Protein AF-A0AAW7KHD8-F1 (afdb_monomer_lite)

Radius of gyration: 27.75 Å; chains: 1; bounding box: 103×50×56 Å

Foldseek 3Di:
DDDDDDDDPDDPPDPDPDDDPPPPPPPPPLPQDPADDDDQWWKKAFDPQWKKWWWWAAPVRHIDIAIDTFIFTQDPNDTDTWAFQFTHDDPVDRIGTDWGKAADPDFDVLLLLLRFQLCVLPPDTLSSVLNNQVSNCRRRPIHIDWIATPVRHTRPSVVSVVVSVVRSVLLPDDFPCPPHDDDDDAQDKDKDAGPVQHQCVQLSDWPDDPQPWDWDDDRRIIIIHHYPPGDDDDTDTHGSGSDDRDIWIADPPDRSGTID

Organism: Enterococcus faecalis (NCBI:txid1351)

pLDDT: mean 83.67, std 19.13, range [32.28, 98.25]

Structure (mmCIF, N/CA/C/O backbone):
data_AF-A0AAW7KHD8-F1
#
_entry.id   AF-A0AAW7KHD8-F1
#
loop_
_atom_site.group_PDB
_atom_site.id
_atom_site.type_symbol
_atom_site.label_atom_id
_atom_site.label_alt_id
_atom_site.label_comp_id
_atom_site.label_asym_id
_atom_site.label_entity_id
_atom_site.label_seq_id
_atom_site.pdbx_PDB_ins_code
_atom_site.Cartn_x
_atom_site.Cartn_y
_atom_site.Cartn_z
_atom_site.occupancy
_atom_site.B_iso_or_equiv
_atom_site.auth_seq_id
_atom_site.auth_comp_id
_atom_site.auth_asym_id
_atom_site.auth_atom_id
_atom_site.pdbx_PDB_model_num
ATOM 1 N N . MET A 1 1 ? -74.587 25.956 -26.700 1.00 35.16 1 MET A N 1
ATOM 2 C CA . MET A 1 1 ? -74.245 27.228 -26.023 1.00 35.16 1 MET A CA 1
ATOM 3 C C . MET A 1 1 ? -73.887 26.956 -24.562 1.00 35.16 1 MET A C 1
ATOM 5 O O . MET A 1 1 ? -74.644 26.265 -23.908 1.00 35.16 1 MET A O 1
ATOM 9 N N . ARG A 1 2 ? -72.739 27.500 -24.120 1.00 34.59 2 ARG A N 1
ATOM 10 C CA . ARG A 1 2 ? -72.284 27.889 -22.757 1.00 34.59 2 ARG A CA 1
ATOM 11 C C . ARG A 1 2 ? -72.433 26.938 -21.538 1.00 34.59 2 ARG A C 1
ATOM 13 O O . ARG A 1 2 ? -73.523 26.595 -21.110 1.00 34.59 2 ARG A O 1
ATOM 20 N N . ARG A 1 3 ? -71.268 26.671 -20.915 1.00 41.25 3 ARG A N 1
ATOM 21 C CA . ARG A 1 3 ? -71.015 26.145 -19.549 1.00 41.25 3 ARG A CA 1
ATOM 22 C C . ARG A 1 3 ? -71.847 26.829 -18.448 1.00 41.25 3 ARG A C 1
ATOM 24 O O . ARG A 1 3 ? -72.060 28.037 -18.551 1.00 41.25 3 ARG A O 1
ATOM 31 N N . PRO A 1 4 ? -71.971 26.177 -17.276 1.00 41.69 4 PRO A N 1
ATOM 32 C CA . PRO A 1 4 ? -71.826 26.849 -15.995 1.00 41.69 4 PRO A CA 1
ATOM 33 C C . PRO A 1 4 ? -70.518 26.452 -15.290 1.00 41.69 4 PRO A C 1
ATOM 35 O O . PRO A 1 4 ? -70.047 25.318 -15.334 1.00 41.69 4 PRO A O 1
ATOM 38 N N . ARG A 1 5 ? -69.908 27.460 -14.670 1.00 38.19 5 ARG A N 1
ATOM 39 C CA . ARG A 1 5 ? -68.636 27.447 -13.948 1.00 38.19 5 ARG A CA 1
ATOM 40 C C . ARG A 1 5 ? -68.991 27.471 -12.462 1.00 38.19 5 ARG A C 1
ATOM 42 O O . ARG A 1 5 ? -69.505 28.484 -11.998 1.00 38.19 5 ARG A O 1
ATOM 49 N N . ILE A 1 6 ? -68.749 26.386 -11.730 1.00 43.28 6 ILE A N 1
ATOM 50 C CA . ILE A 1 6 ? -68.977 26.357 -10.279 1.00 43.28 6 ILE A CA 1
ATOM 51 C C . ILE A 1 6 ? -67.757 26.984 -9.597 1.00 43.28 6 ILE A C 1
ATOM 53 O O . ILE A 1 6 ? -66.666 26.421 -9.577 1.00 43.28 6 ILE A O 1
ATOM 57 N N . LYS A 1 7 ? -67.953 28.203 -9.086 1.00 43.44 7 LYS A N 1
ATOM 58 C CA . LYS A 1 7 ? -67.148 28.794 -8.013 1.00 43.44 7 LYS A CA 1
ATOM 59 C C . LYS A 1 7 ? -67.588 28.125 -6.715 1.00 43.44 7 LYS A C 1
ATOM 61 O O . LYS A 1 7 ? -68.781 28.129 -6.459 1.00 43.44 7 LYS A O 1
ATOM 66 N N . ASN A 1 8 ? -66.646 27.615 -5.926 1.00 40.22 8 ASN A N 1
ATOM 67 C CA . ASN A 1 8 ? -66.688 27.636 -4.460 1.00 40.22 8 ASN A CA 1
ATOM 68 C C . ASN A 1 8 ? -65.269 27.388 -3.935 1.00 40.22 8 ASN A C 1
ATOM 70 O O . ASN A 1 8 ? -64.824 26.273 -3.689 1.00 40.22 8 ASN A O 1
ATOM 74 N N . SER A 1 9 ? -64.544 28.501 -3.864 1.00 45.69 9 SER A N 1
ATOM 75 C CA . SER A 1 9 ? -63.284 28.680 -3.155 1.00 45.69 9 SER A CA 1
ATOM 76 C C . SER A 1 9 ? -63.596 28.870 -1.667 1.00 45.69 9 SER A C 1
ATOM 78 O O . SER A 1 9 ? -64.563 29.558 -1.347 1.00 45.69 9 SER A O 1
ATOM 80 N N . LYS A 1 10 ? -62.721 28.338 -0.802 1.00 40.78 10 LYS A N 1
ATOM 81 C CA . LYS A 1 10 ? -62.655 28.533 0.663 1.00 40.78 10 LYS A CA 1
ATOM 82 C C . LYS A 1 10 ? -63.511 27.598 1.531 1.00 40.78 10 LYS A C 1
ATOM 84 O O . LYS A 1 10 ? -64.388 28.072 2.237 1.00 40.78 10 LYS A O 1
ATOM 89 N N . LEU A 1 11 ? -63.210 26.293 1.551 1.00 41.38 11 LEU A N 1
ATOM 90 C CA . LEU A 1 11 ? -63.553 25.440 2.713 1.00 41.38 11 LEU A CA 1
ATOM 91 C C . LEU A 1 11 ? -62.790 24.102 2.809 1.00 41.38 11 LEU A C 1
ATOM 93 O O . LEU A 1 11 ? -63.264 23.156 3.423 1.00 41.38 11 LEU A O 1
ATOM 97 N N . LEU A 1 12 ? -61.586 24.015 2.237 1.00 41.03 12 LEU A N 1
ATOM 98 C CA . LEU A 1 12 ? -60.733 22.814 2.303 1.00 41.03 12 LEU A CA 1
ATOM 99 C C . LEU A 1 12 ? -59.302 23.166 2.731 1.00 41.03 12 LEU A C 1
ATOM 101 O O . LEU A 1 12 ? -58.322 22.663 2.199 1.00 41.03 12 LEU A O 1
ATOM 105 N N . ALA A 1 13 ? -59.190 24.087 3.685 1.00 42.91 13 ALA A N 1
ATOM 106 C CA . ALA A 1 13 ? -57.922 24.555 4.226 1.00 42.91 13 ALA A CA 1
ATOM 107 C C . ALA A 1 13 ? -57.884 24.333 5.742 1.00 42.91 13 ALA A C 1
ATOM 109 O O . ALA A 1 13 ? -57.808 25.313 6.467 1.00 42.91 13 ALA A O 1
ATOM 110 N N . THR A 1 14 ? -57.994 23.082 6.216 1.00 40.41 14 THR A N 1
ATOM 111 C CA . THR A 1 14 ? -57.755 22.745 7.643 1.00 40.41 14 THR A CA 1
ATOM 112 C C . THR A 1 14 ? -57.676 21.244 7.975 1.00 40.41 14 THR A C 1
ATOM 114 O O . THR A 1 14 ? -57.944 20.876 9.112 1.00 40.41 14 THR A O 1
ATOM 117 N N . LEU A 1 15 ? -57.307 20.339 7.051 1.00 37.53 15 LEU A N 1
ATOM 118 C CA . LEU A 1 15 ? -57.193 18.910 7.421 1.00 37.53 15 LEU A CA 1
ATOM 119 C C . LEU A 1 15 ? -56.260 18.061 6.540 1.00 37.53 15 LEU A C 1
ATOM 121 O O . LEU A 1 15 ? -56.604 16.950 6.169 1.00 37.53 15 LEU A O 1
ATOM 125 N N . VAL A 1 16 ? -55.059 18.555 6.221 1.00 39.66 16 VAL A N 1
ATOM 126 C CA . VAL A 1 16 ? -53.932 17.701 5.783 1.00 39.66 16 VAL A CA 1
ATOM 127 C C . VAL A 1 16 ? -52.627 18.325 6.294 1.00 39.66 16 VAL A C 1
ATOM 129 O O . VAL A 1 16 ? -51.899 18.978 5.558 1.00 39.66 16 VAL A O 1
ATOM 132 N N . LEU A 1 17 ? -52.372 18.209 7.597 1.00 37.53 17 LEU A N 1
ATOM 133 C CA . LEU A 1 17 ? -51.109 18.619 8.233 1.00 37.53 17 LEU A CA 1
ATOM 134 C C . LEU A 1 17 ? -50.655 17.559 9.244 1.00 37.53 17 LEU A C 1
ATOM 136 O O . LEU A 1 17 ? -50.236 17.858 10.355 1.00 37.53 17 LEU A O 1
ATOM 140 N N . LEU A 1 18 ? -50.769 16.290 8.862 1.00 38.50 18 LEU A N 1
ATOM 141 C CA . LEU A 1 18 ? -50.245 15.172 9.633 1.00 38.50 18 LEU A CA 1
ATOM 142 C C . LEU A 1 18 ? -49.607 14.183 8.660 1.00 38.50 18 LEU A C 1
ATOM 144 O O . LEU A 1 18 ? -50.243 13.764 7.699 1.00 38.50 18 LEU A O 1
ATOM 148 N N . PHE A 1 19 ? -48.353 13.845 8.963 1.00 39.72 19 PHE A N 1
ATOM 149 C CA . PHE A 1 19 ? -47.468 12.893 8.287 1.00 39.72 19 PHE A CA 1
ATOM 150 C C . PHE A 1 19 ? -46.769 13.364 7.013 1.00 39.72 19 PHE A C 1
ATOM 152 O O . PHE A 1 19 ? -47.129 12.934 5.928 1.00 39.72 19 PHE A O 1
ATOM 159 N N . GLN A 1 20 ? -45.674 14.118 7.173 1.00 33.94 20 GLN A N 1
ATOM 160 C CA . GLN A 1 20 ? -44.406 13.826 6.482 1.00 33.94 20 GLN A CA 1
ATOM 161 C C . GLN A 1 20 ? -43.212 14.283 7.338 1.00 33.94 20 GLN A C 1
ATOM 163 O O . GLN A 1 20 ? -42.501 15.222 7.002 1.00 33.94 20 GLN A O 1
ATOM 168 N N . THR A 1 21 ? -42.956 13.605 8.458 1.00 42.44 21 THR A N 1
ATOM 169 C CA . THR A 1 21 ? -41.573 13.471 8.936 1.00 42.44 21 THR A CA 1
ATOM 170 C C . THR A 1 21 ? -41.000 12.255 8.228 1.00 42.44 21 THR A C 1
ATOM 172 O O . THR A 1 21 ? -41.113 11.127 8.709 1.00 42.44 21 THR A O 1
ATOM 175 N N . VAL A 1 22 ? -40.463 12.469 7.029 1.00 39.72 22 VAL A N 1
ATOM 176 C CA . VAL A 1 22 ? -39.606 11.473 6.393 1.00 39.72 22 VAL A CA 1
ATOM 177 C C . VAL A 1 22 ? -38.333 11.441 7.231 1.00 39.72 22 VAL A C 1
ATOM 179 O O . VAL A 1 22 ? -37.460 12.291 7.087 1.00 39.72 22 VAL A O 1
ATOM 182 N N . ASN A 1 23 ? -38.261 10.487 8.158 1.00 36.59 23 ASN A N 1
ATOM 183 C CA . ASN A 1 23 ? -36.997 10.036 8.718 1.00 36.59 23 ASN A CA 1
ATOM 184 C C . ASN A 1 23 ? -36.218 9.424 7.550 1.00 36.59 23 ASN A C 1
ATOM 186 O O . ASN A 1 23 ? -36.317 8.230 7.278 1.00 36.59 23 ASN A O 1
ATOM 190 N N . THR A 1 24 ? -35.473 10.247 6.813 1.00 36.06 24 THR A N 1
ATOM 191 C CA . THR A 1 24 ? -34.388 9.749 5.975 1.00 36.06 24 THR A CA 1
ATOM 192 C C . THR A 1 24 ? -33.288 9.311 6.930 1.00 36.06 24 THR A C 1
ATOM 194 O O . THR A 1 24 ? -32.333 10.042 7.184 1.00 36.06 24 THR A O 1
ATOM 197 N N . GLY A 1 25 ? -33.464 8.127 7.518 1.00 32.72 25 GLY A N 1
ATOM 198 C CA . GLY A 1 25 ? -32.351 7.363 8.045 1.00 32.72 25 GLY A CA 1
ATOM 199 C C . GLY A 1 25 ? -31.449 7.077 6.859 1.00 32.72 25 GLY A C 1
ATOM 200 O O . GLY A 1 25 ? -31.691 6.143 6.101 1.00 32.72 25 GLY A O 1
ATOM 201 N N . VAL A 1 26 ? -30.462 7.942 6.642 1.00 40.66 26 VAL A N 1
ATOM 202 C CA . VAL A 1 26 ? -29.357 7.653 5.741 1.00 40.66 26 VAL A CA 1
ATOM 203 C C . VAL A 1 26 ? -28.560 6.578 6.461 1.00 40.66 26 VAL A C 1
ATOM 205 O O . VAL A 1 26 ? -27.642 6.875 7.218 1.00 40.66 26 VAL A O 1
ATOM 208 N N . THR A 1 27 ? -28.968 5.319 6.311 1.00 32.28 27 THR A N 1
ATOM 209 C CA . THR A 1 27 ? -28.071 4.208 6.600 1.00 32.28 27 THR A CA 1
ATOM 210 C C . THR A 1 27 ? -26.890 4.407 5.661 1.00 32.28 27 THR A C 1
ATOM 212 O O . THR A 1 27 ? -27.113 4.408 4.443 1.00 32.28 27 THR A O 1
ATOM 215 N N . PRO A 1 28 ? -25.668 4.653 6.162 1.00 38.03 28 PRO A N 1
ATOM 216 C CA . PRO A 1 28 ? -24.520 4.686 5.282 1.00 38.03 28 PRO A CA 1
ATOM 217 C C . PRO A 1 28 ? -24.496 3.342 4.560 1.00 38.03 28 PRO A C 1
ATOM 219 O O . PRO A 1 28 ? -24.503 2.286 5.192 1.00 38.03 28 PRO A O 1
ATOM 222 N N . LEU A 1 29 ? -24.550 3.388 3.229 1.00 33.12 29 LEU A N 1
ATOM 223 C CA . LEU A 1 29 ? -24.180 2.250 2.407 1.00 33.12 29 LEU A CA 1
ATOM 224 C C . LEU A 1 29 ? -22.716 1.979 2.743 1.00 33.12 29 LEU A C 1
ATOM 226 O O . LEU A 1 29 ? -21.823 2.646 2.227 1.00 33.12 29 LEU A O 1
ATOM 230 N N . ILE A 1 30 ? -22.480 1.051 3.668 1.00 42.50 30 ILE A N 1
ATOM 231 C CA . ILE A 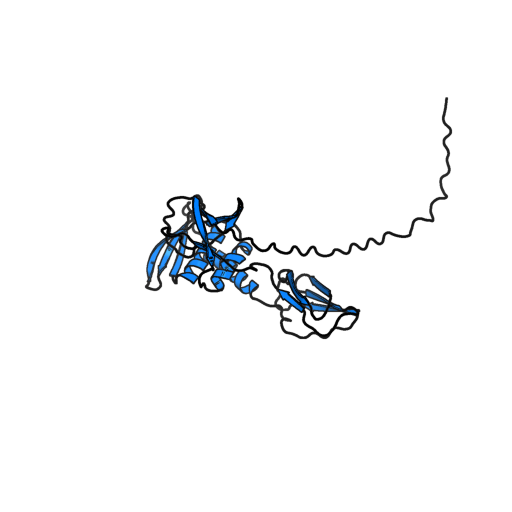1 30 ? -21.172 0.441 3.839 1.00 42.50 30 ILE A CA 1
ATOM 232 C C . ILE A 1 30 ? -20.988 -0.365 2.559 1.00 42.50 30 ILE A C 1
ATOM 234 O O . ILE A 1 30 ? -21.504 -1.473 2.420 1.00 42.50 30 ILE A O 1
ATOM 238 N N . ALA A 1 31 ? -20.349 0.251 1.567 1.00 33.19 31 ALA A N 1
ATOM 239 C CA . ALA A 1 31 ? -19.846 -0.462 0.414 1.00 33.19 31 ALA A CA 1
ATOM 240 C C . ALA A 1 31 ? -18.772 -1.406 0.952 1.00 33.19 31 ALA A C 1
ATOM 242 O O . ALA A 1 31 ? -17.634 -1.008 1.177 1.00 33.19 31 ALA A O 1
ATOM 243 N N . HIS A 1 32 ? -19.160 -2.643 1.253 1.00 38.94 32 HIS A N 1
ATOM 244 C CA . HIS A 1 32 ? -18.198 -3.697 1.506 1.00 38.94 32 HIS A CA 1
ATOM 245 C C . HIS A 1 32 ? -17.331 -3.799 0.251 1.00 38.94 32 HIS A C 1
ATOM 247 O O . HIS A 1 32 ? -17.859 -4.049 -0.832 1.00 38.94 32 HIS A O 1
ATOM 253 N N . ALA A 1 33 ? -16.027 -3.551 0.379 1.00 42.41 33 ALA A N 1
ATOM 254 C CA . ALA A 1 33 ? -15.084 -3.902 -0.669 1.00 42.41 33 ALA A CA 1
ATOM 255 C C . ALA A 1 33 ? -15.317 -5.384 -1.010 1.00 42.41 33 ALA A C 1
ATOM 257 O O . ALA A 1 33 ? -15.210 -6.234 -0.121 1.00 42.41 33 ALA A O 1
ATOM 258 N N . GLU A 1 34 ? -15.729 -5.677 -2.249 1.00 45.22 34 GLU A N 1
ATOM 259 C CA . GLU A 1 34 ? -15.819 -7.054 -2.734 1.00 45.22 34 GLU A CA 1
ATOM 260 C C . GLU A 1 34 ? -14.468 -7.724 -2.481 1.00 45.22 34 GLU A C 1
ATOM 262 O O . GLU A 1 34 ? -13.413 -7.164 -2.792 1.00 45.22 34 GLU A O 1
ATOM 267 N N . GLU A 1 35 ? -14.500 -8.902 -1.863 1.00 54.81 35 GLU A N 1
ATOM 268 C CA . GLU A 1 35 ? -13.307 -9.713 -1.674 1.00 54.81 35 GLU A CA 1
ATOM 269 C C . GLU A 1 35 ? -12.686 -9.971 -3.051 1.00 54.81 35 GLU A C 1
ATOM 271 O O . GLU A 1 35 ? -13.364 -10.435 -3.968 1.00 54.81 35 GLU A O 1
ATOM 276 N N . MET A 1 36 ? -11.420 -9.586 -3.228 1.00 65.06 36 MET A N 1
ATOM 277 C CA . MET A 1 36 ? -10.764 -9.644 -4.531 1.00 65.06 36 MET A CA 1
ATOM 278 C C . MET A 1 36 ? -10.674 -11.103 -4.987 1.00 65.06 36 MET A C 1
ATOM 280 O O . MET A 1 36 ? -9.903 -11.893 -4.442 1.00 65.06 36 MET A O 1
ATOM 284 N N . GLU A 1 37 ? -11.472 -11.474 -5.988 1.00 78.69 37 GLU A N 1
ATOM 285 C CA . GLU A 1 37 ? -11.408 -12.804 -6.581 1.00 78.69 37 GLU A CA 1
ATOM 286 C C . GLU A 1 37 ? -10.144 -12.898 -7.444 1.00 78.69 37 GLU A C 1
ATOM 288 O O . GLU A 1 37 ? -10.057 -12.294 -8.512 1.00 78.69 37 GLU A O 1
ATOM 293 N N . TYR A 1 38 ? -9.140 -13.630 -6.958 1.00 87.00 38 TYR A N 1
ATOM 294 C CA . TYR A 1 38 ? -7.894 -13.882 -7.682 1.00 87.00 38 TYR A CA 1
ATOM 295 C C . TYR A 1 38 ? -8.057 -15.084 -8.635 1.00 87.00 38 TYR A C 1
ATOM 297 O O . TYR A 1 38 ? -8.189 -16.217 -8.137 1.00 87.00 38 TYR A O 1
ATOM 305 N N . PRO A 1 39 ? -8.022 -14.895 -9.974 1.00 91.38 39 PRO A N 1
ATOM 306 C CA . PRO A 1 39 ? -8.108 -15.993 -10.941 1.00 91.38 39 PRO A CA 1
ATOM 307 C C . PRO A 1 39 ? -7.027 -17.061 -10.726 1.00 91.38 39 PRO A C 1
ATOM 309 O O . PRO A 1 39 ? -5.974 -16.789 -10.160 1.00 91.38 39 PRO A O 1
ATOM 312 N N . GLN A 1 40 ? -7.279 -18.302 -11.157 1.00 92.31 40 GLN A N 1
ATOM 313 C CA . GLN A 1 40 ? -6.264 -19.370 -11.083 1.00 92.31 40 GLN A CA 1
ATOM 314 C C . GLN A 1 40 ? -5.143 -19.179 -12.106 1.00 92.31 40 GLN A C 1
ATOM 316 O O . GLN A 1 40 ? -4.005 -19.547 -11.836 1.00 92.31 40 GLN A O 1
ATOM 321 N N . GLU A 1 41 ? -5.460 -18.577 -13.248 1.00 94.44 41 GLU A N 1
ATOM 322 C CA . GLU A 1 41 ? -4.512 -18.255 -14.306 1.00 94.44 41 GLU A CA 1
ATOM 323 C C . GLU A 1 41 ? -4.794 -16.842 -14.822 1.00 94.44 41 GLU A C 1
ATOM 325 O O . GLU A 1 41 ? -5.954 -16.424 -14.887 1.00 94.44 41 GLU A O 1
ATOM 330 N N . VAL A 1 42 ? -3.744 -16.105 -15.181 1.00 94.56 42 VAL A N 1
ATOM 331 C CA . VAL A 1 42 ? -3.837 -14.757 -15.753 1.00 94.56 42 VAL A CA 1
ATOM 332 C C . VAL A 1 42 ? -2.913 -14.591 -16.955 1.00 94.56 42 VAL A C 1
ATOM 334 O O . VAL A 1 42 ? -1.963 -15.346 -17.170 1.00 94.56 42 VAL A O 1
ATOM 337 N N . THR A 1 43 ? -3.187 -13.546 -17.733 1.00 93.25 43 THR A N 1
ATOM 338 C CA . THR A 1 43 ? -2.240 -12.995 -18.706 1.00 93.25 43 THR A CA 1
ATOM 339 C C . THR A 1 43 ? -1.556 -11.785 -18.096 1.00 93.25 43 THR A C 1
ATOM 341 O O . THR A 1 43 ? -2.241 -10.880 -17.620 1.00 93.25 43 THR A O 1
ATOM 344 N N . ILE A 1 44 ? -0.225 -11.781 -18.097 1.00 91.56 44 ILE A N 1
ATOM 345 C CA . ILE A 1 44 ? 0.579 -10.627 -17.703 1.00 91.56 44 ILE A CA 1
ATOM 346 C C . ILE A 1 44 ? 0.843 -9.780 -18.941 1.00 91.56 44 ILE A C 1
ATOM 348 O O . ILE A 1 44 ? 1.327 -10.273 -19.955 1.00 91.56 44 ILE A O 1
ATOM 352 N N . GLU A 1 45 ? 0.513 -8.502 -18.854 1.00 91.38 45 GLU A N 1
ATOM 353 C CA . GLU A 1 45 ? 0.687 -7.514 -19.907 1.00 91.38 45 GLU A CA 1
ATOM 354 C C . GLU A 1 45 ? 1.581 -6.386 -19.391 1.00 91.38 45 GLU A C 1
ATOM 356 O O . GLU A 1 45 ? 1.408 -5.946 -18.253 1.00 91.38 45 GLU A O 1
ATOM 361 N N . TYR A 1 46 ? 2.490 -5.868 -20.214 1.00 89.44 46 TYR A N 1
ATOM 362 C CA . TYR A 1 46 ? 3.229 -4.645 -19.883 1.00 89.44 46 TYR A CA 1
ATOM 363 C C . TYR A 1 46 ? 2.935 -3.524 -20.874 1.00 89.44 46 TYR A C 1
ATOM 365 O O . TYR A 1 46 ? 2.619 -3.757 -22.043 1.00 89.44 46 TYR A O 1
ATOM 373 N N . ASP A 1 47 ? 3.037 -2.283 -20.406 1.00 91.12 47 ASP A N 1
ATOM 374 C CA . ASP A 1 47 ? 2.856 -1.115 -21.260 1.00 91.12 47 ASP A CA 1
ATOM 375 C C . ASP A 1 47 ? 4.119 -0.823 -22.080 1.00 91.12 47 ASP A C 1
ATOM 377 O O . ASP A 1 47 ? 5.047 -0.148 -21.631 1.00 91.12 47 ASP A O 1
ATOM 381 N N . ALA A 1 48 ? 4.139 -1.320 -23.317 1.00 89.31 48 ALA A N 1
ATOM 382 C CA . ALA A 1 48 ? 5.244 -1.125 -24.251 1.00 89.31 48 ALA A CA 1
ATOM 383 C C . ALA A 1 48 ? 5.478 0.344 -24.656 1.00 89.31 48 ALA A C 1
ATOM 385 O O . ALA A 1 48 ? 6.542 0.658 -25.186 1.00 89.31 48 ALA A O 1
ATOM 386 N N . ASN A 1 49 ? 4.526 1.251 -24.400 1.00 90.81 49 ASN A N 1
ATOM 387 C CA . ASN A 1 49 ? 4.711 2.681 -24.660 1.00 90.81 49 ASN A CA 1
ATOM 388 C C . ASN A 1 49 ? 5.396 3.410 -23.499 1.00 90.81 49 ASN A C 1
ATOM 390 O O . ASN A 1 49 ? 5.844 4.537 -23.681 1.00 90.81 49 ASN A O 1
ATOM 394 N N . ASN A 1 50 ? 5.480 2.785 -22.321 1.00 92.38 50 ASN A N 1
ATOM 395 C CA . ASN A 1 50 ? 6.036 3.363 -21.100 1.00 92.38 50 ASN A CA 1
ATOM 396 C C . ASN A 1 50 ? 7.161 2.475 -20.551 1.00 92.38 50 ASN A C 1
ATOM 398 O O . ASN A 1 50 ? 7.128 2.034 -19.403 1.00 92.38 50 ASN A O 1
ATOM 402 N N . ILE A 1 51 ? 8.162 2.201 -21.393 1.00 92.19 51 ILE A N 1
ATOM 403 C CA . ILE A 1 51 ? 9.376 1.479 -20.997 1.00 92.19 51 ILE A CA 1
ATOM 404 C C . ILE A 1 51 ? 10.388 2.474 -20.428 1.00 92.19 51 ILE A C 1
ATOM 406 O O . ILE A 1 51 ? 10.927 3.326 -21.133 1.00 92.19 51 ILE A O 1
ATOM 410 N N . TYR A 1 52 ? 10.658 2.341 -19.140 1.00 93.25 52 TYR A N 1
ATOM 411 C CA . TYR A 1 52 ? 11.613 3.147 -18.406 1.00 93.25 52 TYR A CA 1
ATOM 412 C C . TYR A 1 52 ? 12.990 2.500 -18.417 1.00 93.25 52 TYR A C 1
ATOM 414 O O . TYR A 1 52 ? 13.134 1.332 -18.054 1.00 93.25 52 TYR A O 1
ATOM 422 N N . SER A 1 53 ? 14.014 3.284 -18.735 1.00 93.44 53 SER A N 1
ATOM 423 C CA . SER A 1 53 ? 15.410 2.894 -18.534 1.00 93.44 53 SER A CA 1
ATOM 424 C C . SER A 1 53 ? 15.823 3.230 -17.108 1.00 93.44 53 SER A C 1
ATOM 426 O O . SER A 1 53 ? 15.614 4.350 -16.646 1.00 93.44 53 SER A O 1
ATOM 428 N N . THR A 1 54 ? 16.425 2.280 -16.401 1.00 92.44 54 THR A N 1
ATOM 429 C CA . THR A 1 54 ? 16.833 2.436 -15.000 1.00 92.44 54 THR A CA 1
ATOM 430 C C . THR A 1 54 ? 18.306 2.103 -14.826 1.00 92.44 54 THR A C 1
ATOM 432 O O . THR A 1 54 ? 18.817 1.180 -15.460 1.00 92.44 54 THR A O 1
ATOM 435 N N . SER A 1 55 ? 18.985 2.843 -13.950 1.00 93.19 55 SER A N 1
ATOM 436 C CA . SER A 1 55 ? 20.350 2.527 -13.528 1.00 93.19 55 SER A CA 1
ATOM 437 C C . SER A 1 55 ? 20.419 2.384 -12.016 1.00 93.19 55 SER A C 1
ATOM 439 O O . SER A 1 55 ? 19.731 3.092 -11.271 1.00 93.19 55 SER A O 1
ATOM 441 N N . GLY A 1 56 ? 21.242 1.453 -11.554 1.00 92.62 56 GLY A N 1
ATOM 442 C CA . GLY A 1 56 ? 21.343 1.107 -10.148 1.00 92.62 56 GLY A CA 1
ATOM 443 C C . GLY A 1 56 ? 22.677 0.479 -9.786 1.00 92.62 56 GLY A C 1
ATOM 444 O O . GLY A 1 56 ? 23.580 0.376 -10.613 1.00 92.62 56 GLY A O 1
ATOM 445 N N . SER A 1 57 ? 22.797 0.062 -8.531 1.00 92.94 57 SER A N 1
ATOM 446 C CA . SER A 1 57 ? 23.950 -0.671 -8.019 1.00 92.94 57 SER A CA 1
ATOM 447 C C . SER A 1 57 ? 23.521 -1.775 -7.060 1.00 92.94 57 SER A C 1
ATOM 449 O O . SER A 1 57 ? 22.702 -1.538 -6.165 1.00 92.94 57 SER A O 1
ATOM 451 N N . TYR A 1 58 ? 24.106 -2.960 -7.216 1.00 89.00 58 TYR A N 1
ATOM 452 C CA . TYR A 1 58 ? 23.996 -4.053 -6.252 1.00 89.00 58 TYR A CA 1
ATOM 453 C C . TYR A 1 58 ? 24.706 -3.693 -4.933 1.00 89.00 58 TYR A C 1
ATOM 455 O O . TYR A 1 58 ? 25.537 -2.784 -4.886 1.00 89.00 58 TYR A O 1
ATOM 463 N N . ASN A 1 59 ? 24.429 -4.434 -3.855 1.00 86.81 59 ASN A N 1
ATOM 464 C CA . ASN A 1 59 ? 25.060 -4.214 -2.542 1.00 86.81 59 ASN A CA 1
ATOM 465 C C . ASN A 1 59 ? 26.596 -4.330 -2.546 1.00 86.81 59 ASN A C 1
ATOM 467 O O . ASN A 1 59 ? 27.256 -3.768 -1.678 1.00 86.81 59 ASN A O 1
ATOM 471 N N . ASN A 1 60 ? 27.177 -5.042 -3.516 1.00 88.25 60 ASN A N 1
ATOM 472 C CA . ASN A 1 60 ? 28.628 -5.142 -3.701 1.00 88.25 60 ASN A CA 1
ATOM 473 C C . ASN A 1 60 ? 29.235 -3.923 -4.436 1.00 88.25 60 ASN A C 1
ATOM 475 O O . ASN A 1 60 ? 30.428 -3.924 -4.730 1.00 88.25 60 ASN A O 1
ATOM 479 N N . GLY A 1 61 ? 28.425 -2.908 -4.759 1.00 87.69 61 GLY A N 1
ATOM 480 C CA . GLY A 1 61 ? 28.835 -1.690 -5.459 1.00 87.69 61 GLY A CA 1
ATOM 481 C C . GLY A 1 61 ? 28.869 -1.799 -6.986 1.00 87.69 61 GLY A C 1
ATOM 482 O O . GLY A 1 61 ? 29.099 -0.789 -7.647 1.00 87.69 61 GLY A O 1
ATOM 483 N N . GLN A 1 62 ? 28.624 -2.977 -7.569 1.00 91.25 62 GLN A N 1
ATOM 484 C CA . GLN A 1 62 ? 28.571 -3.141 -9.022 1.00 91.25 62 GLN A CA 1
ATOM 485 C C . GLN A 1 62 ? 27.340 -2.433 -9.595 1.00 91.25 62 GLN A C 1
ATOM 487 O O . GLN A 1 62 ? 26.217 -2.677 -9.154 1.00 91.25 62 GLN A O 1
ATOM 492 N N . SER A 1 63 ? 27.547 -1.589 -10.605 1.00 92.38 63 SER A N 1
ATOM 493 C CA . SER A 1 63 ? 26.457 -0.923 -11.317 1.00 92.38 63 SER A CA 1
ATOM 494 C C . SER A 1 63 ? 25.743 -1.864 -12.286 1.00 92.38 63 SER A C 1
ATOM 496 O O . SER A 1 63 ? 26.361 -2.749 -12.880 1.00 92.38 63 SER A O 1
ATOM 498 N N . PHE A 1 64 ? 24.454 -1.619 -12.501 1.00 89.38 64 PHE A N 1
ATOM 499 C CA . PHE A 1 64 ? 23.651 -2.277 -13.526 1.00 89.38 64 PHE A CA 1
ATOM 500 C C . PHE A 1 64 ? 22.734 -1.273 -14.223 1.00 89.38 64 PHE A C 1
ATOM 502 O O . PHE A 1 64 ? 22.404 -0.221 -13.672 1.00 89.38 64 PHE A O 1
ATOM 509 N N . ASN A 1 65 ? 22.299 -1.640 -15.425 1.00 89.62 65 ASN A N 1
ATOM 510 C CA . ASN A 1 65 ? 21.230 -0.965 -16.146 1.00 89.62 65 ASN A CA 1
ATOM 511 C C . ASN A 1 65 ? 20.159 -1.998 -16.487 1.00 89.62 65 ASN A C 1
ATOM 513 O O . ASN A 1 65 ? 20.484 -3.125 -16.855 1.00 89.62 65 ASN A O 1
ATOM 517 N N . THR A 1 66 ? 18.894 -1.621 -16.364 1.00 86.75 66 THR A N 1
ATOM 518 C CA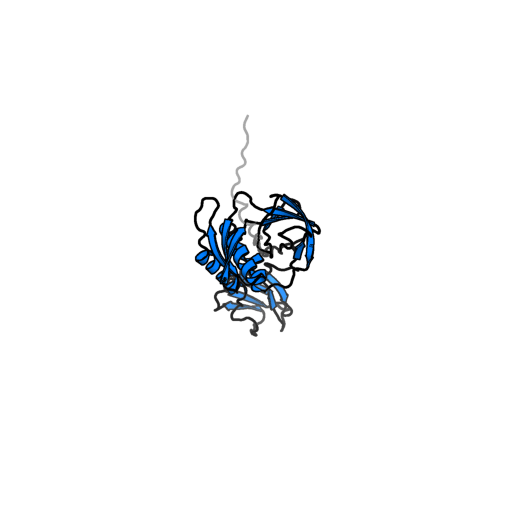 . THR A 1 66 ? 17.768 -2.484 -16.727 1.00 86.75 66 THR A CA 1
ATOM 519 C C . THR A 1 66 ? 16.572 -1.651 -17.170 1.00 86.75 66 THR A C 1
ATOM 521 O O . THR A 1 66 ? 16.605 -0.421 -17.095 1.00 86.75 66 THR A O 1
ATOM 524 N N . HIS A 1 67 ? 15.510 -2.311 -17.614 1.00 88.50 67 HIS A N 1
ATOM 525 C CA . HIS A 1 67 ? 14.269 -1.663 -18.009 1.00 88.50 67 HIS A CA 1
ATOM 526 C C . HIS A 1 67 ? 13.136 -2.047 -17.063 1.00 88.50 67 HIS A C 1
ATOM 528 O O . HIS A 1 67 ? 13.179 -3.082 -16.405 1.00 88.50 67 HIS A O 1
ATOM 534 N N . THR A 1 68 ? 12.111 -1.209 -16.983 1.00 88.88 68 THR A N 1
ATOM 535 C CA . THR A 1 68 ? 10.854 -1.538 -16.309 1.00 88.88 68 THR A CA 1
ATOM 536 C C . THR A 1 68 ? 9.698 -0.870 -17.033 1.00 88.88 68 THR A C 1
ATOM 538 O O . THR A 1 68 ? 9.898 0.109 -17.742 1.00 88.88 68 THR A O 1
ATOM 541 N N . ALA A 1 69 ? 8.492 -1.390 -16.877 1.00 90.50 69 ALA A N 1
ATOM 542 C CA . ALA A 1 69 ? 7.284 -0.804 -17.439 1.00 90.50 69 ALA A CA 1
ATOM 543 C C . ALA A 1 69 ? 6.123 -1.045 -16.469 1.00 90.50 69 ALA A C 1
ATOM 545 O O . ALA A 1 69 ? 6.208 -1.965 -15.654 1.00 90.50 69 ALA A O 1
ATOM 546 N N . PRO A 1 70 ? 5.034 -0.266 -16.537 1.00 92.94 70 PRO A N 1
ATOM 547 C CA . PRO A 1 70 ? 3.784 -0.622 -15.879 1.00 92.94 70 PRO A CA 1
ATOM 548 C C . PRO A 1 70 ? 3.329 -2.027 -16.295 1.00 92.94 70 PRO A C 1
ATOM 550 O O . PRO A 1 70 ? 3.235 -2.321 -17.489 1.00 92.94 70 PRO A O 1
ATOM 553 N N . ILE A 1 71 ? 3.054 -2.888 -15.312 1.00 92.06 71 ILE A N 1
ATOM 554 C CA . ILE A 1 71 ? 2.658 -4.289 -15.511 1.00 92.06 71 ILE A CA 1
ATOM 555 C C . ILE A 1 71 ? 1.236 -4.491 -14.993 1.00 92.06 71 ILE A C 1
ATOM 557 O O . ILE A 1 71 ? 0.839 -3.933 -13.964 1.00 92.06 71 ILE A O 1
ATOM 561 N N . TYR A 1 72 ? 0.465 -5.298 -15.712 1.00 93.50 72 TYR A N 1
ATOM 562 C CA . TYR A 1 72 ? -0.921 -5.607 -15.408 1.00 93.50 72 TYR A CA 1
ATOM 563 C C . TYR A 1 72 ? -1.179 -7.103 -15.537 1.00 93.50 72 TYR A C 1
ATOM 565 O O . TYR A 1 72 ? -0.729 -7.737 -16.483 1.00 93.50 72 TYR A O 1
ATOM 573 N N . ALA A 1 73 ? -1.969 -7.656 -14.629 1.00 93.69 73 ALA A N 1
ATOM 574 C CA . ALA A 1 73 ? -2.605 -8.945 -14.804 1.00 93.69 73 ALA A CA 1
ATOM 575 C C . ALA A 1 73 ? -4.027 -8.749 -15.338 1.00 93.69 73 ALA A C 1
ATOM 577 O O . ALA A 1 73 ? -4.790 -7.913 -14.849 1.00 93.69 73 ALA A O 1
ATOM 578 N N . ASN A 1 74 ? -4.397 -9.526 -16.347 1.00 94.06 74 ASN A N 1
ATOM 579 C CA . ASN A 1 74 ? -5.737 -9.520 -16.907 1.00 94.06 74 ASN A CA 1
ATOM 580 C C . ASN A 1 74 ? -6.662 -10.416 -16.071 1.00 94.06 74 ASN A C 1
ATOM 582 O O . ASN A 1 74 ? -6.589 -11.642 -16.141 1.00 94.06 74 ASN A O 1
ATOM 586 N N . TYR A 1 75 ? -7.524 -9.800 -15.263 1.00 91.75 75 TYR A N 1
ATOM 587 C CA . TYR A 1 75 ? -8.542 -10.491 -14.476 1.00 91.75 75 TYR A CA 1
ATOM 588 C C . TYR A 1 75 ? -9.857 -10.452 -15.249 1.00 91.75 75 TYR A C 1
ATOM 590 O O . TYR A 1 75 ? -10.634 -9.503 -15.120 1.00 91.75 75 TYR A O 1
ATOM 598 N N . ASN A 1 76 ? -10.094 -11.467 -16.083 1.00 87.69 76 ASN A N 1
ATOM 599 C CA . ASN A 1 76 ? -11.339 -11.630 -16.843 1.00 87.69 76 ASN A CA 1
ATOM 600 C C . ASN A 1 76 ? -11.734 -10.372 -17.649 1.00 87.69 76 ASN A C 1
ATOM 602 O O . ASN A 1 76 ? -12.880 -9.926 -17.622 1.00 87.69 76 ASN A O 1
ATOM 606 N N . GLY A 1 77 ? -10.768 -9.760 -18.337 1.00 88.38 77 GLY A N 1
ATOM 607 C CA . GLY A 1 77 ? -10.941 -8.547 -19.141 1.00 88.38 77 GLY A CA 1
ATOM 608 C C . GLY A 1 77 ? -10.644 -7.236 -18.406 1.00 88.38 77 GLY A C 1
ATOM 609 O O . GLY A 1 77 ? -10.671 -6.177 -19.032 1.00 88.38 77 GLY A O 1
ATOM 610 N N . LYS A 1 78 ? -10.342 -7.269 -17.101 1.00 91.19 78 LYS A N 1
ATOM 611 C CA . LYS A 1 78 ? -9.958 -6.082 -16.319 1.00 91.19 78 LYS A CA 1
ATOM 612 C C . LYS A 1 78 ? -8.459 -6.081 -16.032 1.00 91.19 78 LYS A C 1
ATOM 614 O O . LYS A 1 78 ? -7.953 -7.012 -15.414 1.00 91.19 78 LYS A O 1
ATOM 619 N N . LYS A 1 79 ? -7.760 -5.008 -16.411 1.00 91.94 79 LYS A N 1
ATOM 620 C CA . LYS A 1 79 ? -6.343 -4.817 -16.068 1.00 91.94 79 LYS A CA 1
ATOM 621 C C . LYS A 1 79 ? -6.191 -4.493 -14.586 1.00 91.94 79 LYS A C 1
ATOM 623 O O . LYS A 1 79 ? -6.643 -3.442 -14.134 1.00 91.94 79 LYS A O 1
ATOM 628 N N . GLN A 1 80 ? -5.533 -5.376 -13.849 1.00 92.38 80 GLN A N 1
ATOM 629 C CA . GLN A 1 80 ? -5.125 -5.145 -12.470 1.00 92.38 80 GLN A CA 1
ATOM 630 C C . GLN A 1 80 ? -3.628 -4.873 -12.425 1.00 92.38 80 GLN A C 1
ATOM 632 O O . GLN A 1 80 ? -2.867 -5.730 -12.857 1.00 92.38 80 GLN A O 1
ATOM 637 N N . PRO A 1 81 ? -3.179 -3.706 -11.936 1.00 93.31 81 PRO A N 1
ATOM 638 C CA . PRO A 1 81 ? -1.758 -3.457 -11.741 1.00 93.31 81 PRO A CA 1
ATOM 639 C C . PRO A 1 81 ? -1.149 -4.516 -10.828 1.00 93.31 81 PRO A C 1
ATOM 641 O O . PRO A 1 81 ? -1.705 -4.794 -9.767 1.00 93.31 81 PRO A O 1
ATOM 644 N N . VAL A 1 82 ? -0.021 -5.070 -11.251 1.00 93.00 82 VAL A N 1
ATOM 645 C CA . VAL A 1 82 ? 0.780 -6.028 -10.482 1.00 93.00 82 VAL A CA 1
ATOM 646 C C . VAL A 1 82 ? 2.239 -5.597 -10.522 1.00 93.00 82 VAL A C 1
ATOM 648 O O . VAL A 1 82 ? 2.639 -4.796 -11.371 1.00 93.00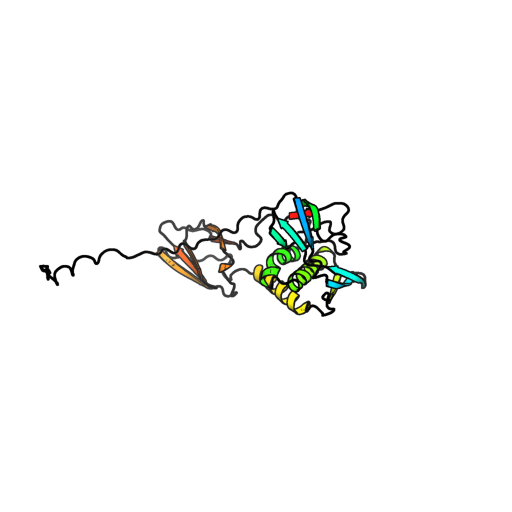 82 VAL A O 1
ATOM 651 N N . PHE A 1 83 ? 3.034 -6.133 -9.608 1.00 92.56 83 PHE A N 1
ATOM 652 C CA . PHE A 1 83 ? 4.458 -5.855 -9.511 1.00 92.56 83 PHE A CA 1
ATOM 653 C C . PHE A 1 83 ? 5.240 -7.146 -9.575 1.00 92.56 83 PHE A C 1
ATOM 655 O O . PHE A 1 83 ? 4.951 -8.088 -8.843 1.00 92.56 83 PHE A O 1
ATOM 662 N N . CYS A 1 84 ? 6.255 -7.195 -10.423 1.00 88.00 84 CYS A N 1
ATOM 663 C CA . CYS A 1 84 ? 7.084 -8.386 -10.515 1.00 88.00 84 CYS A CA 1
ATOM 664 C C . CYS A 1 84 ? 8.300 -8.271 -9.598 1.00 88.00 84 CYS A C 1
ATOM 666 O O . CYS A 1 84 ? 8.829 -7.183 -9.379 1.00 88.00 84 CYS A O 1
ATOM 668 N N . ILE A 1 85 ? 8.708 -9.379 -8.992 1.00 84.56 85 ILE A N 1
ATOM 669 C CA . ILE A 1 85 ? 9.667 -9.366 -7.880 1.00 84.56 85 ILE A CA 1
ATOM 670 C C . ILE A 1 85 ? 11.096 -9.498 -8.401 1.00 84.56 85 ILE A C 1
ATOM 672 O O . ILE A 1 85 ? 12.013 -8.907 -7.834 1.00 84.56 85 ILE A O 1
ATOM 676 N N . GLU A 1 86 ? 11.281 -10.205 -9.511 1.00 78.38 86 GLU A N 1
ATOM 677 C CA . GLU A 1 86 ? 12.564 -10.321 -10.188 1.00 78.38 86 GLU A CA 1
ATOM 678 C C . GLU A 1 86 ? 12.812 -9.083 -11.073 1.00 78.38 86 GLU A C 1
ATOM 680 O O . GLU A 1 86 ? 11.986 -8.776 -11.939 1.00 78.38 86 GLU A O 1
ATOM 685 N N . PRO A 1 87 ? 13.903 -8.327 -10.863 1.00 65.75 87 PRO A N 1
ATOM 686 C CA . PRO A 1 87 ? 14.379 -7.373 -11.854 1.00 65.75 87 PRO A CA 1
ATOM 687 C C . PRO A 1 87 ? 15.062 -8.091 -13.002 1.00 65.75 87 PRO A C 1
ATOM 689 O O . PRO A 1 87 ? 15.410 -9.262 -12.890 1.00 65.75 87 PRO A O 1
ATOM 692 N N . GLU A 1 88 ? 15.369 -7.313 -14.033 1.00 58.81 88 GLU A N 1
ATOM 693 C CA . GLU A 1 88 ? 15.926 -7.744 -15.310 1.00 58.81 88 GLU A CA 1
ATOM 694 C C . GLU A 1 88 ? 14.791 -8.089 -16.278 1.00 58.81 88 GLU A C 1
ATOM 696 O O . GLU A 1 88 ? 13.969 -8.962 -16.023 1.00 58.81 88 GLU A O 1
ATOM 701 N N . VAL A 1 89 ? 14.704 -7.323 -17.368 1.00 58.72 89 VAL A N 1
ATOM 702 C CA . VAL A 1 89 ? 13.643 -7.418 -18.374 1.00 58.72 89 VAL A CA 1
ATOM 703 C C . VAL A 1 89 ? 14.233 -7.747 -19.729 1.00 58.72 89 VAL A C 1
ATOM 705 O O . VAL A 1 89 ? 15.002 -6.961 -20.265 1.00 58.72 89 VAL A O 1
ATOM 708 N N . ASP A 1 90 ? 13.738 -8.851 -20.262 1.00 57.00 90 ASP A N 1
ATOM 709 C CA . ASP A 1 90 ? 13.552 -9.272 -21.641 1.00 57.00 90 ASP A CA 1
ATOM 710 C C . ASP A 1 90 ? 12.186 -9.992 -21.659 1.00 57.00 90 ASP A C 1
ATOM 712 O O . ASP A 1 90 ? 12.084 -11.216 -21.801 1.00 57.00 90 ASP A O 1
ATOM 716 N N . ILE A 1 91 ? 11.082 -9.252 -21.471 1.00 56.62 91 ILE A N 1
ATOM 717 C CA . ILE A 1 91 ? 9.805 -9.795 -21.943 1.00 56.62 91 ILE A CA 1
ATOM 718 C C . ILE A 1 91 ? 9.836 -9.697 -23.466 1.00 56.62 91 ILE A C 1
ATOM 720 O O . ILE A 1 91 ? 9.829 -8.608 -24.028 1.00 56.62 91 ILE A O 1
ATOM 724 N N . ILE A 1 92 ? 9.854 -10.853 -24.122 1.00 61.50 92 ILE A N 1
ATOM 725 C CA . ILE A 1 92 ? 9.872 -10.958 -25.585 1.00 61.50 92 ILE A CA 1
ATOM 726 C C . ILE A 1 92 ? 8.531 -10.489 -26.198 1.00 61.50 92 ILE A C 1
ATOM 728 O O . ILE A 1 92 ? 8.517 -10.015 -27.331 1.00 61.50 92 ILE A O 1
ATOM 732 N N . ASP A 1 93 ? 7.419 -10.587 -25.453 1.00 76.38 93 ASP A N 1
ATOM 733 C CA . ASP A 1 93 ? 6.060 -10.235 -25.899 1.00 76.38 93 ASP A CA 1
ATOM 734 C C . ASP A 1 93 ? 5.278 -9.385 -24.862 1.00 76.38 93 ASP A C 1
ATOM 736 O O . ASP A 1 93 ? 5.086 -9.851 -23.733 1.00 76.38 93 ASP A O 1
ATOM 740 N N . PRO A 1 94 ? 4.779 -8.181 -25.226 1.00 84.25 94 PRO A N 1
ATOM 741 C CA . PRO A 1 94 ? 3.836 -7.359 -24.451 1.00 84.25 94 PRO A CA 1
ATOM 742 C C . PRO A 1 94 ? 2.665 -8.084 -23.800 1.00 84.25 94 PRO A C 1
ATOM 744 O O . PRO A 1 94 ? 2.145 -7.591 -22.799 1.00 84.25 94 PRO A O 1
ATOM 747 N N . ILE A 1 95 ? 2.246 -9.224 -24.350 1.00 89.31 95 ILE A N 1
ATOM 748 C CA . ILE A 1 95 ? 1.125 -10.023 -23.864 1.00 89.31 95 ILE A CA 1
ATOM 749 C C . ILE A 1 95 ? 1.631 -11.433 -23.543 1.00 89.31 95 ILE A C 1
ATOM 751 O O . ILE A 1 95 ? 1.984 -12.206 -24.430 1.00 89.31 95 ILE A O 1
ATOM 755 N N . ASN A 1 96 ? 1.642 -11.801 -22.261 1.00 88.00 96 ASN A N 1
ATOM 756 C CA . ASN A 1 96 ? 2.253 -13.040 -21.785 1.00 88.00 96 ASN A CA 1
ATOM 757 C C . ASN A 1 96 ? 1.253 -13.900 -20.979 1.00 88.00 96 ASN A C 1
ATOM 759 O O . ASN A 1 96 ? 1.102 -13.710 -19.769 1.00 88.00 96 ASN A O 1
ATOM 763 N N . PRO A 1 97 ? 0.532 -14.836 -21.628 1.00 91.38 97 PRO A N 1
ATOM 764 C CA . PRO A 1 97 ? -0.438 -15.717 -20.966 1.00 91.38 97 PRO A CA 1
ATOM 765 C C . PRO A 1 97 ? 0.231 -16.870 -20.198 1.00 91.38 97 PRO A C 1
ATOM 767 O O . PRO A 1 97 ? 1.430 -17.119 -20.361 1.00 91.38 97 PRO A O 1
ATOM 770 N N . GLY A 1 98 ? -0.542 -17.627 -19.412 1.00 90.56 98 GLY A N 1
ATOM 771 C CA . GLY A 1 98 ? -0.071 -18.858 -18.757 1.00 90.56 98 GLY A CA 1
ATOM 772 C C . GLY A 1 98 ? 0.599 -18.647 -17.402 1.00 90.56 98 GLY A C 1
ATOM 773 O O . GLY A 1 98 ? 1.494 -19.407 -17.038 1.00 90.56 98 GLY A O 1
ATOM 774 N N . TYR A 1 99 ? 0.236 -17.583 -16.689 1.00 92.38 99 TYR A N 1
ATOM 775 C CA . TYR A 1 99 ? 0.720 -17.323 -15.340 1.00 92.38 99 TYR A CA 1
ATOM 776 C C . TYR A 1 99 ? -0.240 -17.894 -14.301 1.00 92.38 99 TYR A C 1
ATOM 778 O O . TYR A 1 99 ? -1.394 -17.481 -14.239 1.00 92.38 99 TYR A O 1
ATOM 786 N N . GLU A 1 100 ? 0.243 -18.786 -13.446 1.00 94.12 100 GLU A N 1
ATOM 787 C CA . GLU A 1 100 ? -0.580 -19.527 -12.489 1.00 94.12 100 GLU A CA 1
ATOM 788 C C . GLU A 1 100 ? -0.535 -18.912 -11.089 1.00 94.12 100 GLU A C 1
ATOM 790 O O . GLU A 1 100 ? 0.516 -18.482 -10.601 1.00 94.12 100 GLU A O 1
ATOM 795 N N . LYS A 1 101 ? -1.677 -18.910 -10.404 1.00 92.62 101 LYS A N 1
ATOM 796 C CA . LYS A 1 101 ? -1.810 -18.417 -9.035 1.00 92.62 101 LYS A CA 1
ATOM 797 C C . LYS A 1 101 ? -1.042 -19.294 -8.053 1.00 92.62 101 LYS A C 1
ATOM 799 O O . LYS A 1 101 ? -1.195 -20.508 -7.999 1.00 92.62 101 LYS A O 1
ATOM 804 N N . ASN A 1 102 ? -0.262 -18.640 -7.212 1.00 90.75 102 ASN A N 1
ATOM 805 C CA . ASN A 1 102 ? 0.565 -19.223 -6.173 1.00 90.75 102 ASN A CA 1
ATOM 806 C C . ASN A 1 102 ? 0.440 -18.388 -4.887 1.00 90.75 102 ASN A C 1
ATOM 808 O O . ASN A 1 102 ? 0.075 -17.209 -4.942 1.00 90.75 102 ASN A O 1
ATOM 812 N N . PRO A 1 103 ? 0.778 -18.951 -3.715 1.00 89.38 103 PRO A N 1
ATOM 813 C CA . PRO A 1 103 ? 0.969 -18.152 -2.511 1.00 89.38 103 PRO A CA 1
ATOM 814 C C . PRO A 1 103 ? 2.003 -17.046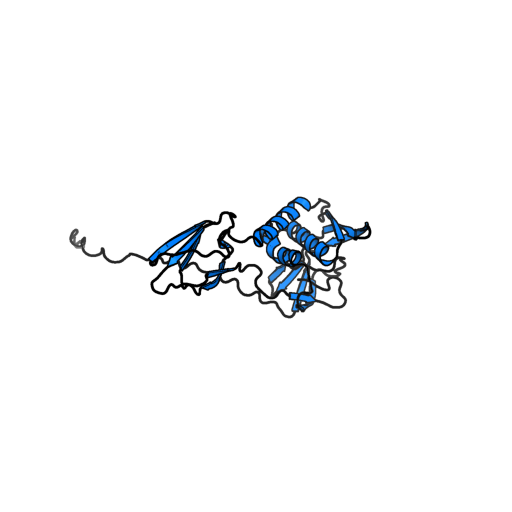 -2.746 1.00 89.38 103 PRO A C 1
ATOM 816 O O . PRO A 1 103 ? 3.011 -17.273 -3.429 1.00 89.38 103 PRO A O 1
ATOM 819 N N . LEU A 1 104 ? 1.767 -15.866 -2.162 1.00 86.75 104 LEU A N 1
ATOM 820 C CA . LEU A 1 104 ? 2.767 -14.803 -2.148 1.00 86.75 104 LEU A CA 1
ATOM 821 C C . LEU A 1 104 ? 4.064 -15.348 -1.514 1.00 86.75 104 LEU A C 1
ATOM 823 O O . LEU A 1 104 ? 3.994 -15.941 -0.432 1.00 86.75 104 LEU A O 1
ATOM 827 N N . PRO A 1 105 ? 5.236 -15.194 -2.160 1.00 84.44 105 PRO A N 1
ATOM 828 C CA . PRO A 1 105 ? 6.503 -15.543 -1.531 1.00 84.44 105 PRO A CA 1
ATOM 829 C C . PRO A 1 105 ? 6.760 -14.670 -0.299 1.00 84.44 105 PRO A C 1
ATOM 831 O O . PRO A 1 105 ? 6.113 -13.638 -0.099 1.00 84.44 105 PRO A O 1
ATOM 834 N N . ASP A 1 106 ? 7.732 -15.073 0.519 1.00 84.94 106 ASP A N 1
ATOM 835 C CA . ASP A 1 106 ? 8.172 -14.208 1.607 1.00 84.94 106 ASP A CA 1
ATOM 836 C C . ASP A 1 106 ? 8.680 -12.877 1.041 1.00 84.94 106 ASP A C 1
ATOM 838 O O . ASP A 1 106 ? 9.434 -12.829 0.067 1.00 84.94 106 ASP A O 1
ATOM 842 N N . MET A 1 107 ? 8.191 -11.791 1.624 1.00 83.56 107 MET A N 1
ATOM 843 C CA . MET A 1 107 ? 8.429 -10.437 1.156 1.00 83.56 107 MET A CA 1
ATOM 844 C C . MET A 1 107 ? 8.317 -9.483 2.348 1.00 83.56 107 MET A C 1
ATOM 846 O O . MET A 1 107 ? 7.418 -9.657 3.180 1.00 83.56 107 MET A O 1
ATOM 850 N N . PRO A 1 108 ? 9.163 -8.441 2.435 1.00 88.25 108 PRO A N 1
ATOM 851 C CA . PRO A 1 108 ? 9.048 -7.454 3.498 1.00 88.25 108 PRO A CA 1
ATOM 852 C C . PRO A 1 108 ? 7.674 -6.778 3.504 1.00 88.25 108 PRO A C 1
ATOM 854 O O . PRO A 1 108 ? 7.164 -6.381 2.454 1.00 88.25 108 PRO A O 1
ATOM 857 N N . ASP A 1 109 ? 7.106 -6.552 4.690 1.00 87.75 109 ASP A N 1
ATOM 858 C CA . ASP A 1 109 ? 5.774 -5.944 4.834 1.00 87.75 109 ASP A CA 1
ATOM 859 C C . ASP A 1 109 ? 5.667 -4.569 4.170 1.00 87.75 109 ASP A C 1
ATOM 861 O O . ASP A 1 109 ? 4.619 -4.211 3.637 1.00 87.75 109 ASP A O 1
ATOM 865 N N . ARG A 1 110 ? 6.774 -3.817 4.109 1.00 89.06 110 ARG A N 1
ATOM 866 C CA . ARG A 1 110 ? 6.832 -2.558 3.358 1.00 89.06 110 ARG A CA 1
ATOM 867 C C . ARG A 1 110 ? 6.480 -2.754 1.882 1.00 89.06 110 ARG A C 1
ATOM 869 O O . ARG A 1 110 ? 5.718 -1.957 1.351 1.00 89.06 110 ARG A O 1
ATOM 876 N N . ALA A 1 111 ? 7.018 -3.775 1.219 1.00 89.94 111 ALA A N 1
ATOM 877 C CA . ALA A 1 111 ? 6.747 -4.011 -0.199 1.00 89.94 111 ALA A CA 1
ATOM 878 C C . ALA A 1 111 ? 5.289 -4.438 -0.430 1.00 89.94 111 ALA A C 1
ATOM 880 O O . ALA A 1 111 ? 4.651 -3.919 -1.343 1.00 89.94 111 ALA A O 1
ATOM 881 N N . LYS A 1 112 ? 4.734 -5.265 0.469 1.00 90.00 112 LYS A N 1
ATOM 882 C CA . LYS A 1 112 ? 3.305 -5.628 0.466 1.00 90.00 112 LYS A CA 1
ATOM 883 C C . LYS A 1 112 ? 2.398 -4.403 0.622 1.00 90.00 112 LYS A C 1
ATOM 885 O O . LYS A 1 112 ? 1.388 -4.280 -0.053 1.00 90.00 112 LYS A O 1
ATOM 890 N N . LEU A 1 113 ? 2.753 -3.472 1.506 1.00 91.81 113 LEU A N 1
ATOM 891 C CA . LEU A 1 113 ? 1.978 -2.243 1.692 1.00 91.81 113 LEU A CA 1
ATOM 892 C C . LEU A 1 113 ? 2.100 -1.302 0.491 1.00 91.81 113 LEU A C 1
ATOM 894 O O . LEU A 1 113 ? 1.114 -0.686 0.096 1.00 91.81 113 LEU A O 1
ATOM 898 N N . VAL A 1 114 ? 3.284 -1.200 -0.116 1.00 94.62 114 VAL A N 1
ATOM 899 C CA . VAL A 1 114 ? 3.488 -0.385 -1.321 1.00 94.62 114 VAL A CA 1
ATOM 900 C C . VAL A 1 114 ? 2.658 -0.906 -2.490 1.00 94.62 114 VAL A C 1
ATOM 902 O O . VAL A 1 114 ? 2.038 -0.085 -3.162 1.00 94.62 114 VAL A O 1
ATOM 905 N N . SER A 1 115 ? 2.581 -2.227 -2.708 1.00 92.12 115 SER A N 1
ATOM 906 C CA . SER A 1 115 ? 1.820 -2.798 -3.833 1.00 92.12 115 SER A CA 1
ATOM 907 C C . SER A 1 115 ? 0.323 -2.469 -3.783 1.00 92.12 115 SER A C 1
ATOM 909 O O . SER A 1 115 ? -0.327 -2.371 -4.824 1.00 92.12 115 SER A O 1
ATOM 911 N N . ILE A 1 116 ? -0.204 -2.205 -2.588 1.00 90.50 116 ILE A N 1
ATOM 912 C CA . ILE A 1 116 ? -1.610 -1.865 -2.358 1.00 90.50 116 ILE A CA 1
ATOM 913 C C . ILE A 1 116 ? -1.812 -0.344 -2.362 1.00 90.50 116 ILE A C 1
ATOM 915 O O . ILE A 1 116 ? -2.710 0.171 -3.025 1.00 90.50 116 ILE A O 1
ATOM 919 N N . LEU A 1 117 ? -0.965 0.391 -1.638 1.00 93.69 117 LEU A N 1
ATOM 920 C CA . LEU A 1 117 ? -1.236 1.783 -1.272 1.00 93.69 117 LEU A CA 1
ATOM 921 C C . LEU A 1 117 ? -0.695 2.823 -2.259 1.00 93.69 117 LEU A C 1
ATOM 923 O O . LEU A 1 117 ? -1.063 3.995 -2.163 1.00 93.69 117 LEU A O 1
ATOM 927 N N . TRP A 1 118 ? 0.167 2.438 -3.208 1.00 95.75 118 TRP A N 1
ATOM 928 C CA . TRP A 1 118 ? 0.791 3.382 -4.148 1.00 95.75 118 TRP A CA 1
ATOM 929 C C . TRP A 1 118 ? -0.231 4.244 -4.908 1.00 95.75 118 TRP A C 1
ATOM 931 O O . TRP A 1 118 ? 0.010 5.430 -5.132 1.00 95.75 118 TRP A O 1
ATOM 941 N N . LYS A 1 119 ? -1.410 3.688 -5.227 1.00 94.81 119 LYS A N 1
ATOM 942 C CA . LYS A 1 119 ? -2.479 4.380 -5.968 1.00 94.81 119 LYS A CA 1
ATOM 943 C C . LYS A 1 119 ? -3.055 5.592 -5.238 1.00 94.81 119 LYS A C 1
ATOM 945 O O . LYS A 1 119 ? -3.641 6.454 -5.889 1.00 94.81 119 LYS A O 1
ATOM 950 N N . LYS A 1 120 ? -2.880 5.694 -3.913 1.00 93.69 120 LYS A N 1
ATOM 951 C CA . LYS A 1 120 ? -3.261 6.895 -3.148 1.00 93.69 120 LYS A CA 1
ATOM 952 C C . LYS A 1 120 ? -2.395 8.111 -3.492 1.00 93.69 120 LYS A C 1
ATOM 954 O O . LYS A 1 120 ? -2.795 9.234 -3.202 1.00 93.69 120 LYS A O 1
ATOM 959 N N . VAL A 1 121 ? -1.216 7.901 -4.082 1.00 96.44 121 VAL A N 1
ATOM 960 C CA . VAL A 1 121 ? -0.336 8.976 -4.562 1.00 96.44 121 VAL A CA 1
ATOM 961 C C . VAL A 1 121 ? -0.720 9.405 -5.976 1.00 96.44 121 VAL A C 1
ATOM 963 O O . VAL A 1 121 ? -0.855 10.598 -6.238 1.00 96.44 121 VAL A O 1
ATOM 966 N N . GLY A 1 122 ? -0.900 8.433 -6.868 1.00 94.50 122 GLY A N 1
ATOM 967 C CA . GLY A 1 122 ? -1.206 8.628 -8.281 1.00 94.50 122 GLY A CA 1
ATOM 968 C C . GLY A 1 122 ? -1.376 7.281 -8.981 1.00 94.50 122 GLY A C 1
ATOM 969 O O . GLY A 1 122 ? -0.851 6.273 -8.517 1.00 94.50 122 GLY A O 1
ATOM 970 N N . GLN A 1 123 ? -2.139 7.252 -10.074 1.00 93.88 123 GLN A N 1
ATOM 971 C CA . GLN A 1 123 ? -2.333 6.056 -10.914 1.00 93.88 123 GLN A CA 1
ATOM 972 C C . GLN A 1 123 ? -1.605 6.171 -12.262 1.00 93.88 123 GLN A C 1
ATOM 974 O O . GLN A 1 123 ? -1.895 5.429 -13.197 1.00 93.88 123 GLN A O 1
ATOM 979 N N . ASP A 1 124 ? -0.695 7.135 -12.377 1.00 95.31 124 ASP A N 1
ATOM 980 C CA . ASP A 1 124 ? 0.111 7.362 -13.567 1.00 95.31 124 ASP A CA 1
ATOM 981 C C . ASP A 1 124 ? 1.289 6.366 -13.666 1.00 95.31 124 ASP A C 1
ATOM 983 O O . ASP A 1 124 ? 1.712 5.796 -12.650 1.00 95.31 124 ASP A O 1
ATOM 987 N N . PRO A 1 125 ? 1.838 6.170 -14.880 1.00 95.31 125 PRO A N 1
ATOM 988 C CA . PRO A 1 125 ? 2.971 5.280 -15.116 1.00 95.31 125 PRO A CA 1
ATOM 989 C C . PRO A 1 125 ? 4.207 5.555 -14.246 1.00 95.31 125 PRO A C 1
ATOM 991 O O . PRO A 1 125 ? 4.831 4.598 -13.786 1.00 95.31 125 PRO A O 1
ATOM 994 N N . ASP A 1 126 ? 4.539 6.821 -13.955 1.00 97.12 126 ASP A N 1
ATOM 995 C CA . ASP A 1 126 ? 5.723 7.149 -13.150 1.00 97.12 126 ASP A CA 1
ATOM 996 C C . ASP A 1 126 ? 5.534 6.679 -11.704 1.00 97.12 126 ASP A C 1
ATOM 998 O O . ASP A 1 126 ? 6.440 6.084 -11.114 1.00 97.12 126 ASP A O 1
ATOM 1002 N N . THR A 1 127 ? 4.346 6.900 -11.132 1.00 97.75 127 THR A N 1
ATOM 1003 C CA . THR A 1 127 ? 4.033 6.436 -9.775 1.00 97.75 127 THR A CA 1
ATOM 1004 C C . THR A 1 127 ? 4.107 4.910 -9.679 1.00 97.75 127 THR A C 1
ATOM 1006 O O . THR A 1 127 ? 4.705 4.388 -8.732 1.00 97.75 127 THR A O 1
ATOM 1009 N N . GLN A 1 128 ? 3.578 4.178 -10.668 1.00 96.56 128 GLN A N 1
ATOM 1010 C CA . GLN A 1 128 ? 3.691 2.716 -10.697 1.00 96.56 128 GLN A CA 1
ATOM 1011 C C . GLN A 1 128 ? 5.153 2.263 -10.857 1.00 96.56 128 GLN A C 1
ATOM 1013 O O . GLN A 1 128 ? 5.588 1.352 -10.154 1.00 96.56 128 GLN A O 1
ATOM 1018 N N . ALA A 1 129 ? 5.943 2.912 -11.717 1.00 95.06 129 ALA A N 1
ATOM 1019 C CA . ALA A 1 129 ? 7.353 2.576 -11.916 1.00 95.06 129 ALA A CA 1
ATOM 1020 C C . ALA A 1 129 ? 8.191 2.808 -10.642 1.00 95.06 129 ALA A C 1
ATOM 1022 O O . ALA A 1 129 ? 9.030 1.980 -10.275 1.00 95.06 129 ALA A O 1
ATOM 1023 N N . VAL A 1 130 ? 7.932 3.889 -9.899 1.00 96.56 130 VAL A N 1
ATOM 1024 C CA . VAL A 1 130 ? 8.595 4.140 -8.608 1.00 96.56 130 VAL A CA 1
ATOM 1025 C C . VAL A 1 130 ? 8.138 3.143 -7.535 1.00 96.56 130 VAL A C 1
ATOM 1027 O O . VAL A 1 130 ? 8.963 2.688 -6.740 1.00 96.56 130 VAL A O 1
ATOM 1030 N N . ALA A 1 131 ? 6.867 2.732 -7.523 1.00 96.56 131 ALA A N 1
ATOM 1031 C CA . ALA A 1 131 ? 6.405 1.649 -6.651 1.00 96.56 131 ALA A CA 1
ATOM 1032 C C . ALA A 1 131 ? 7.111 0.315 -6.972 1.00 96.56 131 ALA A C 1
ATOM 1034 O O . ALA A 1 131 ? 7.612 -0.345 -6.058 1.00 96.56 131 ALA A O 1
ATOM 1035 N N . GLN A 1 132 ? 7.256 -0.027 -8.259 1.00 93.94 132 GLN A N 1
ATOM 1036 C CA . GLN A 1 132 ? 8.011 -1.195 -8.727 1.00 93.94 132 GLN A CA 1
ATOM 1037 C C . GLN A 1 132 ? 9.469 -1.146 -8.256 1.00 93.94 132 GLN A C 1
ATOM 1039 O O . GLN A 1 132 ? 9.965 -2.138 -7.722 1.00 93.94 132 GLN A O 1
ATOM 1044 N N . LYS A 1 133 ? 10.133 0.017 -8.358 1.00 93.62 133 LYS A N 1
ATOM 1045 C CA . LYS A 1 133 ? 11.469 0.250 -7.782 1.00 93.62 133 LYS A CA 1
ATOM 1046 C C . LYS A 1 133 ? 11.505 -0.098 -6.293 1.00 93.62 133 LYS A C 1
ATOM 1048 O O . LYS A 1 133 ? 12.391 -0.835 -5.871 1.00 93.62 133 LYS A O 1
ATOM 1053 N N . ILE A 1 134 ? 10.574 0.420 -5.493 1.00 93.50 134 ILE A N 1
ATOM 1054 C CA . ILE A 1 134 ? 10.571 0.200 -4.039 1.00 93.50 134 ILE A CA 1
ATOM 1055 C C . ILE A 1 134 ? 10.438 -1.294 -3.708 1.00 93.50 134 ILE A C 1
ATOM 1057 O O . ILE A 1 134 ? 11.159 -1.794 -2.840 1.00 93.50 134 ILE A O 1
ATOM 1061 N N . ILE A 1 135 ? 9.552 -2.003 -4.411 1.00 92.19 135 ILE A N 1
ATOM 1062 C CA . ILE A 1 135 ? 9.326 -3.447 -4.246 1.00 92.19 135 ILE A CA 1
ATOM 1063 C C . ILE A 1 135 ? 10.592 -4.233 -4.590 1.00 92.19 135 ILE A C 1
ATOM 1065 O O . ILE A 1 135 ? 11.043 -5.067 -3.810 1.00 92.19 135 ILE A O 1
ATOM 1069 N N . TRP A 1 136 ? 11.218 -3.898 -5.711 1.00 89.75 136 TRP A N 1
ATOM 1070 C CA . TRP A 1 136 ? 12.473 -4.473 -6.173 1.00 89.75 136 TRP A CA 1
ATOM 1071 C C . TRP A 1 136 ? 13.631 -4.298 -5.191 1.00 89.75 136 TRP A C 1
ATOM 1073 O O . TRP A 1 136 ? 14.315 -5.268 -4.865 1.00 89.75 136 TRP A O 1
ATOM 1083 N N . GLN A 1 137 ? 13.831 -3.085 -4.673 1.00 90.00 137 GLN A N 1
ATOM 1084 C CA . GLN A 1 137 ? 14.876 -2.827 -3.682 1.00 90.00 137 GLN A CA 1
ATOM 1085 C C . GLN A 1 137 ? 14.627 -3.602 -2.384 1.00 90.00 137 GLN A C 1
ATOM 1087 O O . GLN A 1 137 ? 15.570 -4.123 -1.790 1.00 90.00 137 GLN A O 1
ATOM 1092 N N . ALA A 1 138 ? 13.364 -3.692 -1.955 1.00 87.69 138 ALA A N 1
ATOM 1093 C CA . ALA A 1 138 ? 12.982 -4.423 -0.754 1.00 87.69 138 ALA A CA 1
ATOM 1094 C C . ALA A 1 138 ? 13.155 -5.942 -0.908 1.00 87.69 138 ALA A C 1
ATOM 1096 O O . ALA A 1 138 ? 13.583 -6.594 0.039 1.00 87.69 138 ALA A O 1
ATOM 1097 N N . ALA A 1 139 ? 12.841 -6.499 -2.079 1.00 83.69 139 ALA A N 1
ATOM 1098 C CA . ALA A 1 139 ? 12.908 -7.937 -2.319 1.00 83.69 139 ALA A CA 1
ATOM 1099 C C . ALA A 1 139 ? 14.327 -8.449 -2.612 1.00 83.69 139 ALA A C 1
ATOM 1101 O O . ALA A 1 139 ? 14.654 -9.570 -2.237 1.00 83.69 139 ALA A O 1
ATOM 1102 N N . ASN A 1 140 ? 15.172 -7.642 -3.260 1.00 82.81 140 ASN A N 1
ATOM 1103 C CA . ASN A 1 140 ? 16.426 -8.132 -3.845 1.00 82.81 140 ASN A CA 1
ATOM 1104 C C . ASN A 1 140 ? 17.697 -7.461 -3.303 1.00 82.81 140 ASN A C 1
ATOM 1106 O O . ASN A 1 140 ? 18.799 -7.903 -3.618 1.00 82.81 140 ASN A O 1
ATOM 1110 N N . GLY A 1 141 ? 17.582 -6.389 -2.511 1.00 80.81 141 GLY A N 1
ATOM 1111 C CA . GLY A 1 141 ? 18.743 -5.751 -1.887 1.00 80.81 141 GLY A CA 1
ATOM 1112 C C . GLY A 1 141 ? 19.692 -5.075 -2.885 1.00 80.81 141 GLY A C 1
ATOM 1113 O O . GLY A 1 141 ? 20.886 -5.355 -2.905 1.00 80.81 141 GLY A O 1
ATOM 1114 N N . TYR A 1 142 ? 19.178 -4.167 -3.709 1.00 86.69 142 TYR A N 1
ATOM 1115 C CA . TYR A 1 142 ? 19.988 -3.225 -4.491 1.00 86.69 142 TYR A CA 1
ATOM 1116 C C . TYR A 1 142 ? 19.361 -1.833 -4.466 1.00 86.69 142 TYR A C 1
ATOM 1118 O O . TYR A 1 142 ? 18.296 -1.623 -3.883 1.00 86.69 142 TYR A O 1
ATOM 1126 N N . THR A 1 143 ? 20.023 -0.860 -5.095 1.00 91.44 143 THR A N 1
ATOM 1127 C CA . THR A 1 143 ? 19.519 0.512 -5.209 1.00 91.44 143 THR A CA 1
ATOM 1128 C C . THR A 1 143 ? 19.354 0.921 -6.659 1.00 91.44 143 THR A C 1
ATOM 1130 O O . THR A 1 143 ? 20.276 0.748 -7.443 1.00 91.44 143 THR A O 1
ATOM 1133 N N . ILE A 1 144 ? 18.193 1.479 -7.007 1.00 91.81 144 ILE A N 1
ATOM 1134 C CA . ILE A 1 144 ? 17.981 2.169 -8.286 1.00 91.81 144 ILE A CA 1
ATOM 1135 C C . ILE A 1 144 ? 18.192 3.662 -8.042 1.00 91.81 144 ILE A C 1
ATOM 1137 O O . ILE A 1 144 ? 17.530 4.243 -7.179 1.00 91.81 144 ILE A O 1
ATOM 1141 N N . HIS A 1 145 ? 19.107 4.262 -8.797 1.00 93.19 145 HIS A N 1
ATOM 1142 C CA . HIS A 1 145 ? 19.504 5.666 -8.671 1.00 93.19 145 HIS A CA 1
ATOM 1143 C C . HIS A 1 145 ? 18.754 6.560 -9.646 1.00 93.19 145 HIS A C 1
ATOM 1145 O O . HIS A 1 145 ? 18.332 7.655 -9.280 1.00 93.19 145 HIS A O 1
ATOM 1151 N N . THR A 1 146 ? 18.579 6.099 -10.885 1.00 95.44 146 THR A N 1
ATOM 1152 C CA . THR A 1 146 ? 17.937 6.885 -11.941 1.00 95.44 146 THR A CA 1
ATOM 1153 C C . THR A 1 146 ? 16.883 6.077 -12.676 1.00 95.44 146 THR A C 1
ATOM 1155 O O . THR A 1 146 ? 16.941 4.848 -12.749 1.00 95.44 146 THR A O 1
ATOM 1158 N N . MET A 1 147 ? 15.917 6.805 -13.224 1.00 96.06 147 MET A N 1
ATOM 1159 C CA . MET A 1 147 ? 14.858 6.291 -14.072 1.00 96.06 147 MET A CA 1
ATOM 1160 C C . MET A 1 147 ? 14.532 7.356 -15.116 1.00 96.06 147 MET A C 1
ATOM 1162 O O . MET A 1 147 ? 14.287 8.515 -14.768 1.00 96.06 147 MET A O 1
ATOM 1166 N N . SER A 1 148 ? 14.548 6.960 -16.381 1.00 97.12 148 SER A N 1
ATOM 1167 C CA . SER A 1 148 ? 14.267 7.819 -17.527 1.00 97.12 148 SER A CA 1
ATOM 1168 C C . SER A 1 148 ? 13.081 7.270 -18.304 1.00 97.12 148 SER A C 1
ATOM 1170 O O . SER A 1 148 ? 12.982 6.063 -18.513 1.00 97.12 148 SER A O 1
ATOM 1172 N N . ARG A 1 149 ? 12.194 8.168 -18.725 1.00 96.94 149 ARG A N 1
ATOM 1173 C CA . ARG A 1 149 ? 11.055 7.885 -19.601 1.00 96.94 149 ARG A CA 1
ATOM 1174 C C . ARG A 1 149 ? 11.532 7.544 -21.023 1.00 96.94 149 ARG A C 1
ATOM 1176 O O . ARG A 1 149 ? 12.670 7.875 -21.371 1.00 96.94 149 ARG A O 1
ATOM 1183 N N . PRO A 1 150 ? 10.663 6.969 -21.873 1.00 94.38 150 PRO A N 1
ATOM 1184 C CA . PRO A 1 150 ? 10.975 6.710 -23.283 1.00 94.38 150 PRO A CA 1
ATOM 1185 C C . PRO A 1 150 ? 11.431 7.946 -24.072 1.00 94.38 150 PRO A C 1
ATOM 1187 O O . PRO A 1 150 ? 12.226 7.830 -25.000 1.00 94.38 150 PRO A O 1
ATOM 1190 N N . ASP A 1 151 ? 10.954 9.137 -23.698 1.00 95.69 151 ASP A N 1
ATOM 1191 C CA . ASP A 1 151 ? 11.347 10.411 -24.314 1.00 95.69 151 ASP A CA 1
ATOM 1192 C C . ASP A 1 151 ? 12.705 10.953 -23.815 1.00 95.69 151 ASP A C 1
ATOM 1194 O O . ASP A 1 151 ? 13.140 12.028 -24.228 1.00 95.69 151 ASP A O 1
ATOM 1198 N N . GLY A 1 152 ? 13.378 10.220 -22.922 1.00 95.00 152 GLY A N 1
ATOM 1199 C CA . GLY A 1 152 ? 14.660 10.580 -22.319 1.00 95.00 152 GLY A CA 1
ATOM 1200 C C . GLY A 1 152 ? 14.559 11.486 -21.088 1.00 95.00 152 GLY A C 1
ATOM 1201 O O . GLY A 1 152 ? 15.575 11.729 -20.435 1.00 95.00 152 GLY A O 1
ATOM 1202 N N . SER A 1 153 ? 13.367 11.971 -20.727 1.00 97.38 153 SER A N 1
ATOM 1203 C CA . SER A 1 153 ? 13.181 12.805 -19.537 1.00 97.38 153 SER A CA 1
ATOM 1204 C C . SER A 1 153 ? 13.307 11.995 -18.240 1.00 97.38 153 SER A C 1
ATOM 1206 O O . SER A 1 153 ? 12.970 10.813 -18.177 1.00 97.38 153 SER A O 1
ATOM 1208 N N . THR A 1 154 ? 13.788 12.627 -17.169 1.00 97.19 154 THR A N 1
ATOM 1209 C CA . THR A 1 154 ? 14.009 11.961 -15.874 1.00 97.19 154 THR A CA 1
ATOM 1210 C C . THR A 1 154 ? 12.732 11.904 -15.035 1.00 97.19 154 THR A C 1
ATOM 1212 O O . THR A 1 154 ? 11.978 12.879 -14.964 1.00 97.19 154 THR A O 1
ATOM 1215 N N . VAL A 1 155 ? 12.505 10.777 -14.360 1.00 97.75 155 VAL A N 1
ATOM 1216 C CA . VAL A 1 155 ? 11.448 10.613 -13.351 1.00 97.75 155 VAL A CA 1
ATOM 1217 C C . VAL A 1 155 ? 11.895 11.217 -12.019 1.00 97.75 155 VAL A C 1
ATOM 1219 O O . VAL A 1 155 ? 13.009 10.968 -11.557 1.00 97.75 155 VAL A O 1
ATOM 1222 N N . ASP A 1 156 ? 11.016 11.977 -11.362 1.00 96.94 156 ASP A N 1
ATOM 1223 C CA . ASP A 1 156 ? 11.256 12.533 -10.022 1.00 96.94 156 ASP A CA 1
ATOM 1224 C C . ASP A 1 156 ? 11.048 11.461 -8.936 1.00 96.94 156 ASP A C 1
ATOM 1226 O O . ASP A 1 156 ? 10.082 11.476 -8.167 1.00 96.94 156 ASP A O 1
ATOM 1230 N N . ILE A 1 157 ? 11.965 10.487 -8.909 1.00 97.06 157 ILE A N 1
ATOM 1231 C CA . ILE A 1 157 ? 11.954 9.381 -7.946 1.00 97.06 157 ILE A CA 1
ATOM 1232 C C . ILE A 1 157 ? 11.857 9.901 -6.503 1.00 97.06 157 ILE A C 1
ATOM 1234 O O . ILE A 1 157 ? 10.977 9.417 -5.791 1.00 97.06 157 ILE A O 1
ATOM 1238 N N . PRO A 1 158 ? 12.693 10.858 -6.037 1.00 96.94 158 PRO A N 1
ATOM 1239 C CA . PRO A 1 158 ? 12.687 11.250 -4.628 1.00 96.94 158 PRO A CA 1
ATOM 1240 C C . PRO A 1 158 ? 11.336 11.800 -4.165 1.00 96.94 158 PRO A C 1
ATOM 1242 O O . PRO A 1 158 ? 10.872 11.457 -3.078 1.00 96.94 158 PRO A O 1
ATOM 1245 N N . SER A 1 159 ? 10.680 12.619 -4.992 1.00 97.81 159 SER A N 1
ATOM 1246 C CA . SER A 1 159 ? 9.374 13.198 -4.668 1.00 97.81 159 SER A CA 1
ATOM 1247 C C . SER A 1 159 ? 8.267 12.145 -4.620 1.00 97.81 159 SER A C 1
ATOM 1249 O O . SER A 1 159 ? 7.490 12.099 -3.662 1.00 97.81 159 SER A O 1
ATOM 1251 N N . ILE A 1 160 ? 8.201 11.267 -5.626 1.00 98.25 160 ILE A N 1
ATOM 1252 C CA . ILE A 1 160 ? 7.184 10.208 -5.694 1.00 98.25 160 ILE A CA 1
ATOM 1253 C C . ILE A 1 160 ? 7.393 9.198 -4.560 1.00 98.25 160 ILE A C 1
ATOM 1255 O O . ILE A 1 160 ? 6.450 8.862 -3.842 1.00 98.25 160 ILE A O 1
ATOM 1259 N N . GLU A 1 161 ? 8.634 8.767 -4.332 1.00 97.25 161 GLU A N 1
ATOM 1260 C CA . GLU A 1 161 ? 8.976 7.835 -3.260 1.00 97.25 161 GLU A CA 1
ATOM 1261 C C . GLU A 1 161 ? 8.664 8.421 -1.876 1.00 97.25 161 GLU A C 1
ATOM 1263 O O . GLU A 1 161 ? 8.117 7.718 -1.026 1.00 97.25 161 GLU A O 1
ATOM 1268 N N . ALA A 1 162 ? 8.924 9.713 -1.644 1.00 97.88 162 ALA A N 1
ATOM 1269 C CA . ALA A 1 162 ? 8.552 10.376 -0.396 1.00 97.88 162 ALA A CA 1
ATOM 1270 C C . ALA A 1 162 ? 7.034 10.348 -0.153 1.00 97.88 162 ALA A C 1
ATOM 1272 O O . ALA A 1 162 ? 6.597 10.083 0.970 1.00 97.88 162 ALA A O 1
ATOM 1273 N N . LYS A 1 163 ? 6.220 10.565 -1.195 1.00 98.00 163 LYS A N 1
ATOM 1274 C CA . LYS A 1 163 ? 4.754 10.483 -1.098 1.00 98.00 163 LYS A CA 1
ATOM 1275 C C . LYS A 1 163 ? 4.283 9.058 -0.808 1.00 98.00 163 LYS A C 1
ATOM 1277 O O . LYS A 1 163 ? 3.467 8.877 0.093 1.00 98.00 163 LYS A O 1
ATOM 1282 N N . ILE A 1 164 ? 4.825 8.053 -1.501 1.00 97.88 164 ILE A N 1
ATOM 1283 C CA . ILE A 1 164 ? 4.495 6.637 -1.254 1.00 97.88 164 ILE A CA 1
ATOM 1284 C C . ILE A 1 164 ? 4.869 6.254 0.182 1.00 97.88 164 ILE A C 1
ATOM 1286 O O . ILE A 1 164 ? 4.050 5.696 0.911 1.00 97.88 164 ILE A O 1
ATOM 1290 N N . ASN A 1 165 ? 6.078 6.609 0.624 1.00 95.62 165 ASN A N 1
ATOM 1291 C CA . ASN A 1 165 ? 6.537 6.337 1.984 1.00 95.62 165 ASN A CA 1
ATOM 1292 C C . ASN A 1 165 ? 5.637 7.005 3.028 1.00 95.62 165 ASN A C 1
ATOM 1294 O O . ASN A 1 165 ? 5.312 6.381 4.037 1.00 95.62 165 ASN A O 1
ATOM 1298 N N . LYS A 1 166 ? 5.195 8.242 2.779 1.00 95.25 166 LYS A N 1
ATOM 1299 C CA . LYS A 1 166 ? 4.252 8.935 3.658 1.00 95.25 166 LYS A CA 1
ATOM 1300 C C . LYS A 1 166 ? 2.912 8.205 3.745 1.00 95.25 166 LYS A C 1
ATOM 1302 O O . LYS A 1 166 ? 2.422 8.010 4.851 1.00 95.25 166 LYS A O 1
ATOM 1307 N N . VAL A 1 167 ? 2.356 7.755 2.620 1.00 94.31 167 VAL A N 1
ATOM 1308 C CA . VAL A 1 167 ? 1.113 6.971 2.607 1.00 94.31 167 VAL A CA 1
ATOM 1309 C C . VAL A 1 167 ? 1.268 5.673 3.404 1.00 94.31 167 VAL A C 1
ATOM 1311 O O . VAL A 1 167 ? 0.419 5.369 4.237 1.00 94.31 167 VAL A O 1
ATOM 1314 N N . VAL A 1 168 ? 2.356 4.925 3.199 1.00 93.81 168 VAL A N 1
ATOM 1315 C CA . VAL A 1 168 ? 2.616 3.672 3.931 1.00 93.81 168 VAL A CA 1
ATOM 1316 C C . VAL A 1 168 ? 2.739 3.926 5.436 1.00 93.81 168 VAL A C 1
ATOM 1318 O O . VAL A 1 168 ? 2.150 3.197 6.232 1.00 93.81 168 VAL A O 1
ATOM 1321 N N . GLN A 1 169 ? 3.463 4.975 5.838 1.00 92.88 169 GLN A N 1
ATOM 1322 C CA . GLN A 1 169 ? 3.597 5.356 7.246 1.00 92.88 169 GLN A CA 1
ATOM 1323 C C . GLN A 1 169 ? 2.260 5.786 7.855 1.00 92.88 169 GLN A C 1
ATOM 1325 O O . GLN A 1 169 ? 1.928 5.365 8.960 1.00 92.88 169 GLN A O 1
ATOM 1330 N N . ASP A 1 170 ? 1.484 6.610 7.149 1.00 90.81 170 ASP A N 1
ATOM 1331 C CA . ASP A 1 170 ? 0.182 7.084 7.619 1.00 90.81 170 ASP A CA 1
ATOM 1332 C C . ASP A 1 170 ? -0.835 5.934 7.714 1.00 90.81 170 ASP A C 1
ATO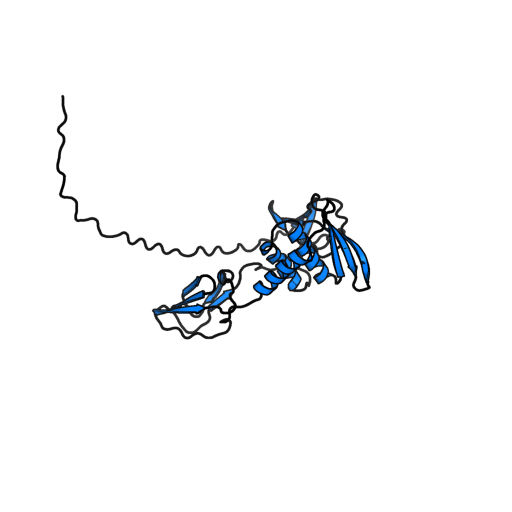M 1334 O O . ASP A 1 170 ? -1.628 5.891 8.656 1.00 90.81 170 ASP A O 1
ATOM 1338 N N . TYR A 1 171 ? -0.764 4.951 6.810 1.00 91.38 171 TYR A N 1
ATOM 1339 C CA . TYR A 1 171 ? -1.631 3.775 6.835 1.00 91.38 171 TYR A CA 1
ATOM 1340 C C . TYR A 1 171 ? -1.470 2.948 8.118 1.00 91.38 171 TYR A C 1
ATOM 1342 O O . TYR A 1 171 ? -2.466 2.458 8.649 1.00 91.38 171 TYR A O 1
ATOM 1350 N N . GLN A 1 172 ? -0.244 2.840 8.639 1.00 90.38 172 GLN A N 1
ATOM 1351 C CA . GLN A 1 172 ? 0.080 2.075 9.849 1.00 90.38 172 GLN A CA 1
ATOM 1352 C C . GLN A 1 172 ? -0.280 2.792 11.159 1.00 90.38 172 GLN A C 1
ATOM 1354 O O . GLN A 1 172 ? -0.240 2.179 12.228 1.00 90.38 172 GLN A O 1
ATOM 1359 N N . LYS A 1 173 ? -0.610 4.088 11.112 1.00 93.44 173 LYS A N 1
ATOM 1360 C CA . LYS A 1 173 ? -0.986 4.838 12.313 1.00 93.44 173 LYS A CA 1
ATOM 1361 C C . LYS A 1 173 ? -2.343 4.388 12.840 1.00 93.44 173 LYS A C 1
ATOM 1363 O O . LYS A 1 173 ? -3.244 4.017 12.088 1.00 93.44 173 LYS A O 1
ATOM 1368 N N . LYS A 1 174 ? -2.492 4.509 14.156 1.00 95.25 174 LYS A N 1
ATOM 1369 C CA . LYS A 1 174 ? -3.731 4.228 14.875 1.00 95.25 174 LYS A CA 1
ATOM 1370 C C . LYS A 1 174 ? -4.283 5.487 15.549 1.00 95.25 174 LYS A C 1
ATOM 1372 O O . LYS A 1 174 ? -3.487 6.374 15.882 1.00 95.25 174 LYS A O 1
ATOM 1377 N N . PRO A 1 175 ? -5.607 5.584 15.755 1.00 96.56 175 PRO A N 1
ATOM 1378 C CA . PRO A 1 175 ? -6.200 6.707 16.473 1.00 96.56 175 PRO A CA 1
ATOM 1379 C C . PRO A 1 175 ? -5.634 6.808 17.894 1.00 96.56 175 PRO A C 1
ATOM 1381 O O . PRO A 1 175 ? -5.283 5.795 18.496 1.00 96.56 175 PRO A O 1
ATOM 1384 N N . SER A 1 176 ? -5.572 8.011 18.459 1.00 97.25 176 SER A N 1
ATOM 1385 C CA . SER A 1 176 ? -5.006 8.266 19.791 1.00 97.25 176 SER A CA 1
ATOM 1386 C C . SER A 1 176 ? -5.745 7.562 20.932 1.00 97.25 176 SER A C 1
ATOM 1388 O O . SER A 1 176 ? -5.193 7.401 22.018 1.00 97.25 176 SER A O 1
ATOM 1390 N N . PHE A 1 177 ? -6.981 7.134 20.683 1.00 96.56 177 PHE A N 1
ATOM 1391 C CA . PHE A 1 177 ? -7.812 6.371 21.608 1.00 96.56 177 PHE A CA 1
ATOM 1392 C C . PHE A 1 177 ? -7.795 4.851 21.348 1.00 96.56 177 PHE A C 1
ATOM 1394 O O . PHE A 1 177 ? -8.528 4.126 22.025 1.00 96.56 177 PHE A O 1
ATOM 1401 N N . ASP A 1 178 ? -6.983 4.346 20.407 1.00 97.25 178 ASP A N 1
ATOM 1402 C CA . ASP A 1 178 ? -6.792 2.899 20.214 1.00 97.25 178 ASP A CA 1
ATOM 1403 C C . ASP A 1 178 ? -6.326 2.225 21.513 1.00 97.25 178 ASP A C 1
ATOM 1405 O O . ASP A 1 178 ? -5.469 2.742 22.229 1.00 97.25 178 ASP A O 1
ATOM 1409 N N . GLY A 1 179 ? -6.916 1.072 21.833 1.00 95.75 179 GLY A N 1
ATOM 1410 C CA . GLY A 1 179 ? -6.596 0.316 23.048 1.00 95.75 179 GLY A CA 1
ATOM 1411 C C . GLY A 1 179 ? -6.998 0.989 24.369 1.00 95.75 179 GLY A C 1
ATOM 1412 O O . GLY A 1 179 ? -6.621 0.497 25.433 1.00 95.75 179 GLY A O 1
ATOM 1413 N N . THR A 1 180 ? -7.751 2.093 24.336 1.00 96.44 180 THR A N 1
ATOM 1414 C CA . THR A 1 180 ? -8.225 2.782 25.547 1.00 96.44 180 THR A CA 1
ATOM 1415 C C . THR A 1 180 ? -9.643 2.367 25.944 1.00 96.44 180 THR A C 1
ATOM 1417 O O . THR A 1 180 ? -10.445 1.932 25.119 1.00 96.44 180 THR A O 1
ATOM 1420 N N . THR A 1 181 ? -9.980 2.552 27.223 1.00 96.69 181 THR A N 1
ATOM 1421 C CA . THR A 1 181 ? -11.330 2.310 27.749 1.00 96.69 181 THR A CA 1
ATOM 1422 C C . THR A 1 181 ? -12.056 3.629 27.974 1.00 96.69 181 THR A C 1
ATOM 1424 O O . THR A 1 181 ? -11.632 4.447 28.791 1.00 96.69 181 THR A O 1
ATOM 1427 N N . THR A 1 182 ? -13.201 3.805 27.315 1.00 95.75 182 THR A N 1
ATOM 1428 C CA . THR A 1 182 ? -14.070 4.977 27.492 1.00 95.75 182 THR A CA 1
ATOM 1429 C C . THR A 1 182 ? -15.314 4.607 28.295 1.00 95.75 182 THR A C 1
ATOM 1431 O O . THR A 1 182 ? -16.010 3.644 27.976 1.00 95.75 182 THR A O 1
ATOM 1434 N N . LYS A 1 183 ? -15.630 5.390 29.334 1.00 95.69 183 LYS A N 1
ATOM 1435 C CA . LYS A 1 183 ? -16.898 5.260 30.065 1.00 95.69 183 LYS A CA 1
ATOM 1436 C C . LYS A 1 183 ? -18.001 5.995 29.310 1.00 95.69 183 LYS A C 1
ATOM 1438 O O . LYS A 1 183 ? -17.899 7.200 29.102 1.00 95.69 183 LYS A O 1
ATOM 1443 N N . LEU A 1 184 ? -19.057 5.273 28.950 1.00 94.94 184 LEU A N 1
ATOM 1444 C CA . LEU A 1 184 ? -20.226 5.815 28.263 1.00 94.94 184 LEU A CA 1
ATOM 1445 C C . LEU A 1 184 ? -21.420 5.870 29.217 1.00 94.94 184 LEU A C 1
ATOM 1447 O O . LEU A 1 184 ? -21.590 4.996 30.066 1.00 94.94 184 LEU A O 1
ATOM 1451 N N . ASN A 1 185 ? -22.250 6.898 29.067 1.00 93.00 185 ASN A N 1
ATOM 1452 C CA . ASN A 1 185 ? -23.503 7.022 29.807 1.00 93.00 185 ASN A CA 1
ATOM 1453 C C . ASN A 1 185 ? -24.656 6.513 28.942 1.00 93.00 185 ASN A C 1
ATOM 1455 O O . ASN A 1 185 ? -24.771 6.932 27.790 1.00 93.00 185 ASN A O 1
ATOM 1459 N N . LEU A 1 186 ? -25.517 5.670 29.518 1.00 93.50 186 LEU A N 1
ATOM 1460 C CA . LEU A 1 186 ? -26.667 5.087 28.826 1.00 93.50 186 LEU A CA 1
ATOM 1461 C C . LEU A 1 186 ? -27.573 6.174 28.218 1.00 93.50 186 LEU A C 1
ATOM 1463 O O . LEU A 1 186 ? -27.909 7.153 28.889 1.00 93.50 186 LEU A O 1
ATOM 1467 N N . GLY A 1 187 ? -27.953 6.000 26.949 1.00 90.31 187 GLY A N 1
ATOM 1468 C CA . GLY A 1 187 ? -28.827 6.915 26.209 1.00 90.31 187 GLY A CA 1
ATOM 1469 C C . GLY A 1 187 ? -28.170 8.239 25.804 1.00 90.31 187 GLY A C 1
ATOM 1470 O O . GLY A 1 187 ? -28.862 9.151 25.352 1.00 90.31 187 GLY A O 1
ATOM 1471 N N . LYS A 1 188 ? -26.848 8.382 25.977 1.00 91.75 188 LYS A N 1
ATOM 1472 C CA . LYS A 1 188 ? -26.087 9.567 25.559 1.00 91.75 188 LYS A CA 1
ATOM 1473 C C . LYS A 1 188 ? -25.042 9.214 24.509 1.00 91.75 188 LYS A C 1
ATOM 1475 O O . LYS A 1 188 ? -24.505 8.106 24.490 1.00 91.75 188 LYS A O 1
ATOM 1480 N N . SER A 1 189 ? -24.711 10.209 23.691 1.00 95.50 189 SER A N 1
ATOM 1481 C CA . SER A 1 189 ? -23.579 10.148 22.770 1.00 95.50 189 SER A CA 1
ATOM 1482 C C . SER A 1 189 ? -22.312 10.697 23.422 1.00 95.50 189 SER A C 1
ATOM 1484 O O . SER A 1 189 ? -22.366 11.627 24.228 1.00 95.50 189 SER A O 1
ATOM 1486 N N . THR A 1 190 ? -21.165 10.132 23.068 1.00 97.06 190 THR A N 1
ATOM 1487 C CA . THR A 1 190 ? -19.830 10.597 23.461 1.00 97.06 190 THR A CA 1
ATOM 1488 C C . THR A 1 190 ? -18.973 10.720 22.213 1.00 97.06 190 THR A C 1
ATOM 1490 O O . THR A 1 190 ? -18.972 9.821 21.380 1.00 97.06 190 THR A O 1
ATOM 1493 N N . VAL A 1 191 ? -18.254 11.832 22.079 1.00 97.56 191 VAL A N 1
ATOM 1494 C CA . VAL A 1 191 ? -17.383 12.092 20.929 1.00 97.56 191 VAL A CA 1
ATOM 1495 C C . VAL A 1 191 ? -15.934 11.917 21.358 1.00 97.56 191 VAL A C 1
ATOM 1497 O O . VAL A 1 191 ? -15.465 12.599 22.268 1.00 97.56 191 VAL A O 1
ATOM 1500 N N . LEU A 1 192 ? -15.227 11.016 20.687 1.00 97.56 192 LEU A N 1
ATOM 1501 C CA . LEU A 1 192 ? -13.785 10.853 20.790 1.00 97.56 192 LEU A CA 1
ATOM 1502 C C . LEU A 1 192 ? -13.133 11.610 19.636 1.00 97.56 192 LEU A C 1
ATOM 1504 O O . LEU A 1 192 ? -13.512 11.426 18.482 1.00 97.56 192 LEU A O 1
ATOM 1508 N N . THR A 1 193 ? -12.167 12.473 19.941 1.00 97.44 193 THR A N 1
ATOM 1509 C CA . THR A 1 193 ? -11.395 13.199 18.924 1.00 97.44 193 THR A CA 1
ATOM 1510 C C . THR A 1 193 ? -10.008 12.592 18.830 1.00 97.44 193 THR A C 1
ATOM 1512 O O . THR A 1 193 ? -9.285 12.553 19.825 1.00 97.44 193 THR A O 1
ATOM 1515 N N . ASP A 1 194 ? -9.633 12.140 17.639 1.00 97.25 194 ASP A N 1
ATOM 1516 C CA . ASP A 1 194 ? -8.290 11.651 17.380 1.00 97.25 194 ASP A CA 1
ATOM 1517 C C . ASP A 1 194 ? -7.297 12.818 17.310 1.00 97.25 194 ASP A C 1
ATOM 1519 O O . ASP A 1 194 ? -7.375 13.691 16.436 1.00 97.25 194 ASP A O 1
ATOM 1523 N N . THR A 1 195 ? -6.334 12.813 18.230 1.00 96.19 195 THR A N 1
ATOM 1524 C CA . THR A 1 195 ? -5.250 13.802 18.283 1.00 96.19 195 THR A CA 1
ATOM 1525 C C . THR A 1 195 ? -4.115 13.474 17.318 1.00 96.19 195 THR A C 1
ATOM 1527 O O . THR A 1 195 ? -3.290 14.345 17.053 1.00 96.19 195 THR A O 1
ATOM 1530 N N . ASN A 1 196 ? -4.085 12.258 16.759 1.00 93.81 196 ASN A N 1
ATOM 1531 C CA . ASN A 1 196 ? -3.148 11.874 15.701 1.00 93.81 196 ASN A CA 1
ATOM 1532 C C . ASN A 1 196 ? -3.588 12.377 14.313 1.00 93.81 196 ASN A C 1
ATOM 1534 O O . ASN A 1 196 ? -2.841 12.213 13.348 1.00 93.81 196 ASN A O 1
ATOM 1538 N N . GLN A 1 197 ? -4.758 13.028 14.227 1.00 89.81 197 GLN A N 1
ATOM 1539 C CA . GLN A 1 197 ? -5.320 13.638 13.017 1.00 89.81 197 GLN A CA 1
ATOM 1540 C C . GLN A 1 197 ? -5.453 12.660 11.842 1.00 89.81 197 GLN A C 1
ATOM 1542 O O . GLN A 1 197 ? -5.253 13.025 10.683 1.00 89.81 197 GLN A O 1
ATOM 1547 N N . LEU A 1 198 ? -5.787 11.405 12.132 1.00 92.06 198 LEU A N 1
ATOM 1548 C CA . LEU A 1 198 ? -6.055 10.412 11.108 1.00 92.06 198 LEU A CA 1
ATOM 1549 C C . LEU A 1 198 ? -7.407 10.662 10.449 1.00 92.06 198 LEU A C 1
ATOM 1551 O O . LEU A 1 198 ? -8.363 11.137 11.067 1.00 92.06 198 LEU A O 1
ATOM 1555 N N . ASN A 1 199 ? -7.496 10.271 9.180 1.00 90.69 199 ASN A N 1
ATOM 1556 C CA . ASN A 1 199 ? -8.775 10.133 8.512 1.00 90.69 199 ASN A CA 1
ATOM 1557 C C . ASN A 1 199 ? -9.467 8.865 9.031 1.00 90.69 199 ASN A C 1
ATOM 1559 O O . ASN A 1 199 ? -9.197 7.765 8.550 1.00 90.69 199 ASN A O 1
ATOM 1563 N N . LEU A 1 200 ? -10.363 9.007 10.011 1.00 94.50 200 LEU A N 1
ATOM 1564 C CA . LEU A 1 200 ? -11.016 7.849 10.622 1.00 94.50 200 LEU A CA 1
ATOM 1565 C C . LEU A 1 200 ? -11.960 7.123 9.658 1.00 94.50 200 LEU A C 1
ATOM 1567 O O . LEU A 1 200 ? -12.310 5.977 9.922 1.00 94.50 200 LEU A O 1
ATOM 1571 N N . SER A 1 201 ? -12.356 7.748 8.541 1.00 92.62 201 SER A N 1
ATOM 1572 C CA . SER A 1 201 ? -13.201 7.089 7.533 1.00 92.62 201 SER A CA 1
ATOM 1573 C C . SER A 1 201 ? -12.505 5.918 6.837 1.00 92.62 201 SER A C 1
ATOM 1575 O O . SER A 1 201 ? -13.186 5.089 6.248 1.00 92.62 201 SER A O 1
ATOM 1577 N N . GLU A 1 202 ? -11.174 5.809 6.944 1.00 91.31 202 GLU A N 1
ATOM 1578 C CA . GLU A 1 202 ? -10.444 4.626 6.481 1.00 91.31 202 GLU A CA 1
ATOM 1579 C C . GLU A 1 202 ? -10.711 3.385 7.343 1.00 91.31 202 GLU A C 1
ATOM 1581 O O . GLU A 1 202 ? -10.447 2.288 6.877 1.00 91.31 202 GLU A O 1
ATOM 1586 N N . PHE A 1 203 ? -11.205 3.531 8.581 1.00 93.62 203 PHE A N 1
ATOM 1587 C CA . PHE A 1 203 ? -11.595 2.415 9.454 1.00 93.62 203 PHE A CA 1
ATOM 1588 C C . PHE A 1 203 ? -13.052 2.027 9.177 1.00 93.62 203 PHE A C 1
ATOM 1590 O O . PHE A 1 203 ? -13.957 2.242 9.986 1.00 93.62 203 PHE A O 1
ATOM 1597 N N . ASP A 1 204 ? -13.276 1.519 7.975 1.00 91.50 204 ASP A N 1
ATOM 1598 C CA . ASP A 1 204 ? -14.577 1.346 7.336 1.00 91.50 204 ASP A CA 1
ATOM 1599 C C . ASP A 1 204 ? -15.236 -0.012 7.607 1.00 91.50 204 ASP A C 1
ATOM 1601 O O . ASP A 1 204 ? -16.396 -0.224 7.243 1.00 91.50 204 ASP A O 1
ATOM 1605 N N . LYS A 1 205 ? -14.538 -0.932 8.278 1.00 92.44 205 LYS A N 1
ATOM 1606 C CA . LYS A 1 205 ? -15.058 -2.267 8.573 1.00 92.44 205 LYS A CA 1
ATOM 1607 C C . LYS A 1 205 ? -15.132 -2.555 10.067 1.00 92.44 205 LYS A C 1
ATOM 1609 O O . LYS A 1 205 ? -14.144 -2.460 10.786 1.00 92.44 205 LYS A O 1
ATOM 1614 N N . VAL A 1 206 ? -16.308 -2.989 10.525 1.00 94.88 206 VAL A N 1
ATOM 1615 C CA . VAL A 1 206 ? -16.505 -3.511 11.885 1.00 94.88 206 VAL A CA 1
ATOM 1616 C C . VAL A 1 206 ? -16.027 -4.955 11.944 1.00 94.88 206 VAL A C 1
ATOM 1618 O O . VAL A 1 206 ? -16.550 -5.816 11.237 1.00 94.88 206 VAL A O 1
ATOM 1621 N N . VAL A 1 207 ? -15.051 -5.219 12.806 1.00 94.38 207 VAL A N 1
ATOM 1622 C CA . VAL A 1 207 ? -14.577 -6.576 13.119 1.00 94.38 207 VAL A CA 1
ATOM 1623 C C . VAL A 1 207 ? -15.313 -7.128 14.332 1.00 94.38 207 VAL A C 1
ATOM 1625 O O . VAL A 1 207 ? -15.695 -8.294 14.353 1.00 94.38 207 VAL A O 1
ATOM 1628 N N . GLU A 1 208 ? -15.536 -6.280 15.333 1.00 96.75 208 GLU A N 1
ATOM 1629 C CA . GLU A 1 208 ? -16.164 -6.666 16.590 1.00 96.75 208 GLU A CA 1
ATOM 1630 C C . GLU A 1 208 ? -16.979 -5.499 17.155 1.00 96.75 208 GLU A C 1
ATOM 1632 O O . GLU A 1 208 ? -16.540 -4.353 17.110 1.00 96.75 208 GLU A O 1
ATOM 1637 N N . ASN A 1 209 ? -18.157 -5.791 17.709 1.00 97.00 209 ASN A N 1
ATOM 1638 C CA . ASN A 1 209 ? -18.947 -4.846 18.500 1.00 97.00 209 ASN A CA 1
ATOM 1639 C C . ASN A 1 209 ? -19.661 -5.585 19.643 1.00 97.00 209 ASN A C 1
ATOM 1641 O O . ASN A 1 209 ? -20.886 -5.688 19.691 1.00 97.00 209 ASN A O 1
ATOM 1645 N N . THR A 1 210 ? -18.887 -6.152 20.568 1.00 97.62 210 THR A N 1
ATOM 1646 C CA . THR A 1 210 ? -19.432 -6.850 21.743 1.00 97.62 210 THR A CA 1
ATOM 1647 C C . THR A 1 210 ? -20.050 -5.894 22.763 1.00 97.62 210 THR A C 1
ATOM 1649 O O . THR A 1 210 ? -20.865 -6.323 23.584 1.00 97.62 210 THR A O 1
ATOM 1652 N N . ALA A 1 211 ? -19.715 -4.601 22.683 1.00 96.56 211 ALA A N 1
ATOM 1653 C CA . ALA A 1 211 ? -20.340 -3.537 23.468 1.00 96.56 211 ALA A CA 1
ATOM 1654 C C . ALA A 1 211 ? -21.790 -3.236 23.040 1.00 96.56 211 ALA A C 1
ATOM 1656 O O . ALA A 1 211 ? -22.540 -2.654 23.826 1.00 96.56 211 ALA A O 1
ATOM 1657 N N . ASN A 1 212 ? -22.188 -3.649 21.830 1.00 96.19 212 ASN A N 1
ATOM 1658 C CA . ASN A 1 212 ? -23.495 -3.377 21.233 1.00 96.19 212 ASN A CA 1
ATOM 1659 C C . ASN A 1 212 ? -23.858 -1.880 21.271 1.00 96.19 212 ASN A C 1
ATOM 1661 O O . ASN A 1 212 ? -24.890 -1.474 21.811 1.00 96.19 212 ASN A O 1
ATOM 1665 N N . ILE A 1 213 ? -22.937 -1.057 20.767 1.00 96.31 213 ILE A N 1
ATOM 1666 C CA . ILE A 1 213 ? -23.089 0.399 20.660 1.00 96.31 213 ILE A CA 1
ATOM 1667 C C . ILE A 1 213 ? -23.211 0.821 19.200 1.00 96.31 213 ILE A C 1
ATOM 1669 O O . ILE A 1 213 ? -22.643 0.182 18.314 1.00 96.31 213 ILE A O 1
ATOM 1673 N N . ASP A 1 214 ? -23.898 1.929 18.963 1.00 95.50 214 ASP A N 1
ATOM 1674 C CA . ASP A 1 214 ? -23.889 2.592 17.666 1.00 95.50 214 ASP A CA 1
ATOM 1675 C C . ASP A 1 214 ? -22.649 3.487 17.560 1.00 95.50 214 ASP A C 1
ATOM 1677 O O . ASP A 1 214 ? -22.176 4.047 18.557 1.00 95.50 214 ASP A O 1
ATOM 1681 N N . TYR A 1 215 ? -22.116 3.642 16.349 1.00 96.19 215 TYR A N 1
ATOM 1682 C CA . TYR A 1 215 ? -20.980 4.521 16.104 1.00 96.19 215 TYR A CA 1
ATOM 1683 C C . TYR A 1 215 ? -21.127 5.291 14.791 1.00 96.19 215 TYR A C 1
ATOM 1685 O O . TYR A 1 215 ? -21.770 4.842 13.843 1.00 96.19 215 TYR A O 1
ATOM 1693 N N . HIS A 1 216 ? -20.506 6.465 14.734 1.00 95.69 216 HIS A N 1
ATOM 1694 C CA . HIS A 1 216 ? -20.444 7.288 13.536 1.00 95.69 216 HIS A CA 1
ATOM 1695 C C . HIS A 1 216 ? -19.093 7.991 13.442 1.00 95.69 216 HIS A C 1
ATOM 1697 O O . HIS A 1 216 ? -18.619 8.582 14.414 1.00 95.69 216 HIS A O 1
ATOM 1703 N N . VAL A 1 217 ? -18.488 7.945 12.259 1.00 95.75 217 VAL A N 1
ATOM 1704 C CA . VAL A 1 217 ? -17.214 8.599 11.969 1.00 95.75 217 VAL A CA 1
ATOM 1705 C C . VAL A 1 217 ? -17.458 9.887 11.192 1.00 95.75 217 VAL A C 1
ATOM 1707 O O . VAL A 1 217 ? -18.142 9.876 10.172 1.00 95.75 217 VAL A O 1
ATOM 1710 N N . ASN A 1 218 ? -16.844 10.979 11.645 1.00 93.12 218 ASN A N 1
ATOM 1711 C CA . ASN A 1 218 ? -16.827 12.253 10.936 1.00 93.12 218 ASN A CA 1
ATOM 1712 C C . ASN A 1 218 ? -15.432 12.890 11.025 1.00 93.12 218 ASN A C 1
ATOM 1714 O O . ASN A 1 218 ? -15.033 13.396 12.075 1.00 93.12 218 ASN A O 1
ATOM 1718 N N . GLY A 1 219 ? -14.673 12.845 9.928 1.00 92.56 219 GLY A N 1
ATOM 1719 C CA . GLY A 1 219 ? -13.295 13.339 9.893 1.00 92.56 219 GLY A CA 1
ATOM 1720 C C . GLY A 1 219 ? -12.398 12.600 10.889 1.00 92.56 219 GLY A C 1
ATOM 1721 O O . GLY A 1 219 ? -12.218 11.389 10.782 1.00 92.56 219 GLY A O 1
ATOM 1722 N N . ASN A 1 220 ? -11.846 13.328 11.862 1.00 95.81 220 ASN A N 1
ATOM 1723 C CA . ASN A 1 220 ? -11.025 12.774 12.942 1.00 95.81 220 ASN A CA 1
ATOM 1724 C C . ASN A 1 220 ? -11.823 12.487 14.230 1.00 95.81 220 ASN A C 1
ATOM 1726 O O . ASN A 1 220 ? -11.231 12.306 15.294 1.00 95.81 220 ASN A O 1
ATOM 1730 N N . GLN A 1 221 ? -13.157 12.488 14.169 1.00 96.81 221 GLN A N 1
ATOM 1731 C CA . GLN A 1 221 ? -14.023 12.234 15.318 1.00 96.81 221 GLN A CA 1
ATOM 1732 C C . GLN A 1 221 ? -14.786 10.918 15.182 1.00 96.81 221 GLN A C 1
ATOM 1734 O O . GLN A 1 221 ? -15.331 10.600 14.123 1.00 96.81 221 GLN A O 1
ATOM 1739 N N . LEU A 1 222 ? -14.867 10.187 16.292 1.00 97.62 222 LEU A N 1
ATOM 1740 C CA . LEU A 1 222 ? -15.690 8.996 16.461 1.00 97.62 222 LEU A CA 1
ATOM 1741 C C . LEU A 1 222 ? -16.774 9.295 17.497 1.00 97.62 222 LEU A C 1
ATOM 1743 O O . LEU A 1 222 ? -16.492 9.491 18.678 1.00 97.62 222 LEU A O 1
ATOM 1747 N N . THR A 1 223 ? -18.024 9.339 17.052 1.00 97.62 223 THR A N 1
ATOM 1748 C CA . THR A 1 223 ? -19.187 9.460 17.932 1.00 97.62 223 THR A CA 1
ATOM 1749 C C . THR A 1 223 ? -19.668 8.069 18.307 1.00 97.62 223 THR A C 1
ATOM 1751 O O . THR A 1 223 ? -19.926 7.259 17.425 1.00 97.62 223 THR A O 1
ATOM 1754 N N . LEU A 1 224 ? -19.797 7.806 19.603 1.00 97.50 224 LEU A N 1
ATOM 1755 C CA . LEU A 1 224 ? -20.304 6.563 20.175 1.00 97.50 224 LEU A CA 1
ATOM 1756 C C . LEU A 1 224 ? -21.642 6.833 20.854 1.00 97.50 224 LEU A C 1
ATOM 1758 O O . LEU A 1 224 ? -21.740 7.774 21.644 1.00 97.50 224 LEU A O 1
ATOM 1762 N N . SER A 1 225 ? -22.646 6.002 20.600 1.00 96.00 225 SER A N 1
ATOM 1763 C CA . SER A 1 225 ? -23.983 6.129 21.180 1.00 96.00 225 SER A CA 1
ATOM 1764 C C . SER A 1 225 ? -24.417 4.807 21.801 1.00 96.00 225 SER A C 1
ATOM 1766 O O . SER A 1 225 ? -24.222 3.737 21.232 1.00 96.00 225 SER A O 1
ATOM 1768 N N . THR A 1 226 ? -24.993 4.884 22.997 1.00 96.06 226 THR A N 1
ATOM 1769 C CA . THR A 1 226 ? -25.483 3.708 23.726 1.00 96.06 226 THR A CA 1
ATOM 1770 C C . THR A 1 226 ? -27.001 3.611 23.650 1.00 96.06 226 THR A C 1
ATOM 1772 O O . THR A 1 226 ? -27.701 4.625 23.679 1.00 96.06 226 THR A O 1
ATOM 1775 N N . ASN A 1 227 ? -27.504 2.381 23.613 1.00 92.06 227 ASN A N 1
ATOM 1776 C CA . ASN A 1 227 ? -28.919 2.033 23.668 1.00 92.06 227 ASN A CA 1
ATOM 1777 C C . ASN A 1 227 ? -29.174 1.038 24.818 1.00 92.06 227 ASN A C 1
ATOM 1779 O O . ASN A 1 227 ? -28.250 0.645 25.528 1.00 92.06 227 ASN A O 1
ATOM 1783 N N . GLU A 1 228 ? -30.428 0.632 25.023 1.00 93.50 228 GLU A N 1
ATOM 1784 C CA . GLU A 1 228 ? -30.833 -0.251 26.133 1.00 93.50 228 GLU A CA 1
ATOM 1785 C C . GLU A 1 228 ? -30.120 -1.612 26.151 1.00 93.50 228 GLU A C 1
ATOM 1787 O O . GLU A 1 228 ? -30.029 -2.251 27.197 1.00 93.50 228 GLU A O 1
ATOM 1792 N N . GLN A 1 229 ? -29.606 -2.060 25.006 1.00 93.19 229 GLN A N 1
ATOM 1793 C CA . GLN A 1 229 ? -28.898 -3.327 24.866 1.00 93.19 229 GLN A CA 1
ATOM 1794 C C . GLN A 1 229 ? -27.370 -3.176 24.959 1.00 93.19 229 GLN A C 1
ATOM 1796 O O . GLN A 1 229 ? -26.654 -4.179 24.860 1.00 93.19 229 GLN A O 1
ATOM 1801 N N . SER A 1 230 ? -26.856 -1.952 25.103 1.00 96.56 230 SER A N 1
ATOM 1802 C CA . SER A 1 230 ? -25.424 -1.699 25.242 1.00 96.56 230 SER A CA 1
ATOM 1803 C C . SER A 1 230 ? -24.885 -2.235 26.570 1.00 96.56 230 SER A C 1
ATOM 1805 O O . SER A 1 230 ? -25.552 -2.204 27.604 1.00 96.56 230 SER A O 1
ATOM 1807 N N . LYS A 1 231 ? -23.638 -2.709 26.553 1.00 95.56 231 LYS A N 1
ATOM 1808 C CA . LYS A 1 231 ? -22.952 -3.305 27.709 1.00 95.56 231 LYS A CA 1
ATOM 1809 C C . LYS A 1 231 ? -21.447 -3.056 27.648 1.00 95.56 231 LYS A C 1
ATOM 1811 O O . LYS A 1 231 ? -20.927 -2.542 26.662 1.00 95.56 231 LYS A O 1
ATOM 1816 N N . SER A 1 232 ? -20.728 -3.438 28.699 1.00 96.62 232 SER A N 1
ATOM 1817 C CA . SER A 1 232 ? -19.264 -3.475 28.650 1.00 96.62 232 SER A CA 1
ATOM 1818 C C . SER A 1 232 ? -18.797 -4.463 27.582 1.00 96.62 232 SER A C 1
ATOM 1820 O O . SER A 1 232 ? -19.233 -5.613 27.563 1.00 96.62 232 SER A O 1
ATOM 1822 N N . GLY A 1 233 ? -17.908 -4.011 26.706 1.00 96.56 233 GLY A N 1
ATOM 1823 C CA . GLY A 1 233 ? -17.387 -4.805 25.602 1.00 96.56 233 GLY A CA 1
ATOM 1824 C C . GLY A 1 233 ? -16.403 -4.001 24.764 1.00 96.56 233 GLY A C 1
ATOM 1825 O O . GLY A 1 233 ? -15.922 -2.953 25.196 1.00 96.56 233 GLY A O 1
ATOM 1826 N N . VAL A 1 234 ? -16.128 -4.501 23.565 1.00 97.38 234 VAL A N 1
ATOM 1827 C CA . VAL A 1 234 ? -15.146 -3.950 22.632 1.00 97.38 234 VAL A CA 1
ATOM 1828 C C . VAL A 1 234 ? -15.845 -3.529 21.342 1.00 97.38 234 VAL A C 1
ATOM 1830 O O . VAL A 1 234 ? -16.765 -4.203 20.876 1.00 97.38 234 VAL A O 1
ATOM 1833 N N . LEU A 1 235 ? -15.398 -2.408 20.776 1.00 97.06 235 LEU A N 1
ATOM 1834 C CA . LEU A 1 235 ? -15.637 -2.029 19.388 1.00 97.06 235 LEU A CA 1
ATOM 1835 C C . LEU A 1 235 ? -14.287 -2.074 18.667 1.00 97.06 235 LEU A C 1
ATOM 1837 O O . LEU A 1 235 ? -13.360 -1.365 19.057 1.00 97.06 235 LEU A O 1
ATOM 1841 N N . THR A 1 236 ? -14.181 -2.886 17.621 1.00 96.81 236 THR A N 1
ATOM 1842 C CA . THR A 1 236 ? -12.997 -2.966 16.763 1.00 96.81 236 THR A CA 1
ATOM 1843 C C . THR A 1 236 ? -13.384 -2.591 15.347 1.00 96.81 236 THR A C 1
ATOM 1845 O O . THR A 1 236 ? -14.214 -3.252 14.719 1.00 96.81 236 THR A O 1
ATOM 1848 N N . LEU A 1 237 ? -12.745 -1.535 14.852 1.00 95.19 237 LEU A N 1
ATOM 1849 C CA . LEU A 1 237 ? -12.826 -1.093 13.469 1.00 95.19 237 LEU A CA 1
ATOM 1850 C C . LEU A 1 237 ? -11.478 -1.362 12.793 1.00 95.19 237 LEU A C 1
ATOM 1852 O O . LEU A 1 237 ? -10.427 -1.132 13.390 1.00 95.19 237 LEU A O 1
ATOM 1856 N N . GLU A 1 238 ? -11.503 -1.842 11.558 1.00 92.25 238 GLU A N 1
ATOM 1857 C CA . GLU A 1 238 ? -10.321 -2.078 10.731 1.00 92.25 238 GLU A CA 1
ATOM 1858 C C . GLU A 1 238 ? -10.428 -1.304 9.417 1.00 92.25 238 GLU A C 1
ATOM 1860 O O . GLU A 1 238 ? -11.525 -0.946 8.982 1.00 92.25 238 GLU A O 1
ATOM 1865 N N . LYS A 1 239 ? -9.278 -1.087 8.776 1.00 91.25 239 LYS A N 1
ATOM 1866 C CA . LYS A 1 239 ? -9.223 -0.622 7.392 1.00 91.25 239 LYS A CA 1
ATOM 1867 C C . LYS A 1 239 ? -9.449 -1.809 6.461 1.00 91.25 239 LYS A C 1
ATOM 1869 O O . LYS A 1 239 ? -8.784 -2.833 6.614 1.00 91.25 239 LYS A O 1
ATOM 1874 N N . SER A 1 240 ? -10.384 -1.694 5.524 1.00 86.75 240 SER A N 1
ATOM 1875 C CA . SER A 1 240 ? -10.698 -2.770 4.577 1.00 86.75 240 SER A CA 1
ATOM 1876 C C . SER A 1 240 ? -9.732 -2.834 3.391 1.00 86.75 240 SER A C 1
ATOM 1878 O O . SER A 1 240 ? -9.610 -3.877 2.746 1.00 86.75 240 SER A O 1
ATOM 1880 N N . GLU A 1 241 ? -9.032 -1.736 3.102 1.00 83.75 241 GLU A N 1
ATOM 1881 C CA . GLU A 1 241 ? -8.121 -1.639 1.968 1.00 83.75 241 GLU A CA 1
ATOM 1882 C C . GLU A 1 241 ? -6.984 -2.660 2.073 1.00 83.75 241 GLU A C 1
ATOM 1884 O O . GLU A 1 241 ? -6.311 -2.784 3.096 1.00 83.75 241 GLU A O 1
ATOM 1889 N N . GLY A 1 242 ? -6.771 -3.423 1.002 1.00 73.06 242 GLY A N 1
ATOM 1890 C CA . GLY A 1 242 ? -5.749 -4.467 0.999 1.00 73.06 242 GLY A CA 1
ATOM 1891 C C . GLY A 1 242 ? -6.101 -5.709 1.818 1.00 73.06 242 GLY A C 1
ATOM 1892 O O . GLY A 1 242 ? -5.233 -6.555 2.029 1.00 73.06 242 GLY A O 1
ATOM 1893 N N . LYS A 1 243 ? -7.347 -5.847 2.288 1.00 76.38 243 LYS A N 1
ATOM 1894 C CA . LYS A 1 243 ? -7.791 -7.065 2.963 1.00 76.38 243 LYS A CA 1
ATOM 1895 C C . LYS A 1 243 ? -7.892 -8.229 1.975 1.00 76.38 243 LYS A C 1
ATOM 1897 O O . LYS A 1 243 ? -8.521 -8.126 0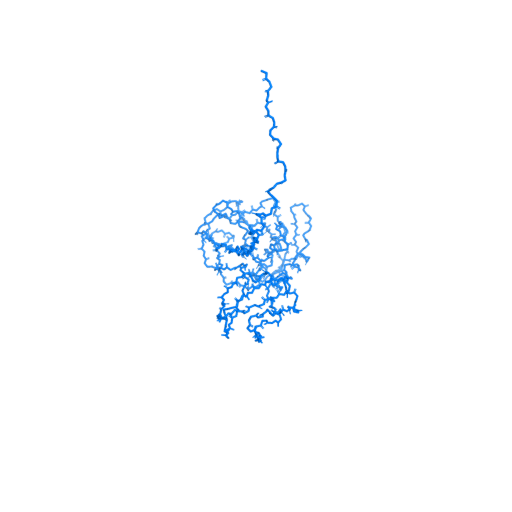.927 1.00 76.38 243 LYS A O 1
ATOM 1902 N N . GLY A 1 244 ? -7.307 -9.358 2.357 1.00 75.94 244 GLY A N 1
ATOM 1903 C CA . GLY A 1 244 ? -7.334 -10.608 1.602 1.00 75.94 244 GLY A CA 1
ATOM 1904 C C . GLY A 1 244 ? -6.042 -11.392 1.801 1.00 75.94 244 GLY A C 1
ATOM 1905 O O . GLY A 1 244 ? -5.096 -10.910 2.426 1.00 75.94 244 GLY A O 1
ATOM 1906 N N . THR A 1 245 ? -5.993 -12.614 1.276 1.00 81.19 245 THR A N 1
ATOM 1907 C CA . THR A 1 245 ? -4.734 -13.356 1.169 1.00 81.19 245 THR A CA 1
ATOM 1908 C C . THR A 1 245 ? -4.023 -12.901 -0.102 1.00 81.19 245 THR A C 1
ATOM 1910 O O . THR A 1 245 ? -4.566 -13.116 -1.187 1.00 81.19 245 THR A O 1
ATOM 1913 N N . PRO A 1 246 ? -2.842 -12.265 -0.007 1.00 85.38 246 PRO A N 1
ATOM 1914 C CA . PRO A 1 246 ? -2.111 -11.865 -1.196 1.00 85.38 246 PRO A CA 1
ATOM 1915 C C . PRO A 1 246 ? -1.626 -13.104 -1.952 1.00 85.38 246 PRO A C 1
ATOM 1917 O O . PRO A 1 246 ? -1.297 -14.137 -1.358 1.00 85.38 246 PRO A O 1
ATOM 1920 N N . VAL A 1 247 ? -1.558 -12.983 -3.271 1.00 90.25 247 VAL A N 1
ATOM 1921 C CA . VAL A 1 247 ? -1.118 -14.050 -4.168 1.00 90.25 247 VAL A CA 1
ATOM 1922 C C . VAL A 1 247 ? 0.027 -13.552 -5.029 1.00 90.25 247 VAL A C 1
ATOM 1924 O O . VAL A 1 247 ? 0.238 -12.352 -5.174 1.00 90.25 247 VAL A O 1
ATOM 1927 N N . ALA A 1 248 ? 0.757 -14.487 -5.613 1.00 91.38 248 ALA A N 1
ATOM 1928 C CA . ALA A 1 248 ? 1.661 -14.203 -6.706 1.00 91.38 248 ALA A CA 1
ATOM 1929 C C . ALA A 1 248 ? 1.301 -15.080 -7.899 1.00 91.38 248 ALA A C 1
ATOM 1931 O O . ALA A 1 248 ? 0.871 -16.218 -7.744 1.00 91.38 248 ALA A O 1
ATOM 1932 N N . TYR A 1 249 ? 1.523 -14.573 -9.094 1.00 91.94 249 TYR A N 1
ATOM 1933 C CA . TYR A 1 249 ? 1.372 -15.290 -10.339 1.00 91.94 249 TYR A CA 1
ATOM 1934 C C . TYR A 1 249 ? 2.732 -15.716 -10.847 1.00 91.94 249 TYR A C 1
ATOM 1936 O O . TYR A 1 249 ? 3.639 -14.886 -10.939 1.00 91.94 249 TYR A O 1
ATOM 1944 N N . LYS A 1 250 ? 2.870 -17.005 -11.165 1.00 90.50 250 LYS A N 1
ATOM 1945 C CA . LYS A 1 250 ? 4.139 -17.580 -11.591 1.00 90.50 250 LYS A CA 1
ATOM 1946 C C . LYS A 1 250 ? 4.067 -18.280 -12.928 1.00 90.50 250 LYS A C 1
ATOM 1948 O O . LYS A 1 250 ? 3.080 -18.929 -13.251 1.00 90.50 250 LYS A O 1
ATOM 1953 N N . LYS A 1 251 ? 5.169 -18.197 -13.667 1.00 87.31 251 LYS A N 1
ATOM 1954 C CA . LYS A 1 251 ? 5.386 -18.955 -14.897 1.00 87.31 251 LYS A CA 1
ATOM 1955 C C . LYS A 1 251 ? 6.836 -19.424 -14.948 1.00 87.31 251 LYS A C 1
ATOM 1957 O O . LYS A 1 251 ? 7.772 -18.644 -14.772 1.00 87.31 251 LYS A O 1
ATOM 1962 N N . ALA A 1 252 ? 7.037 -20.725 -15.141 1.00 76.50 252 ALA A N 1
ATOM 1963 C CA . ALA A 1 252 ? 8.375 -21.288 -15.270 1.00 76.50 252 ALA A CA 1
ATOM 1964 C C . ALA A 1 252 ? 9.009 -20.886 -16.612 1.00 76.50 252 ALA A C 1
ATOM 1966 O O . ALA A 1 252 ? 8.318 -20.719 -17.615 1.00 76.50 252 ALA A O 1
ATOM 1967 N N . GLY A 1 253 ? 10.337 -20.746 -16.640 1.00 68.12 253 GLY A N 1
ATOM 1968 C CA . GLY A 1 253 ? 11.086 -20.504 -17.880 1.00 68.12 253 GLY A CA 1
ATOM 1969 C C . GLY A 1 253 ? 10.969 -19.094 -18.473 1.00 68.12 253 GLY A C 1
ATOM 1970 O O . GLY A 1 253 ? 11.570 -18.847 -19.511 1.00 68.12 253 GLY A O 1
ATOM 1971 N N . VAL A 1 254 ? 10.257 -18.169 -17.821 1.00 65.31 254 VAL A N 1
ATOM 1972 C CA . VAL A 1 254 ? 10.231 -16.738 -18.178 1.00 65.31 254 VAL A CA 1
ATOM 1973 C C . VAL A 1 254 ? 11.029 -15.912 -17.166 1.00 65.31 254 VAL A C 1
ATOM 1975 O O . VAL A 1 254 ? 11.521 -16.458 -16.178 1.00 65.31 254 VAL A O 1
ATOM 1978 N N . GLN A 1 255 ? 11.226 -14.621 -17.427 1.00 56.28 255 GLN A N 1
ATOM 1979 C CA . GLN A 1 255 ? 12.063 -13.749 -16.596 1.00 56.28 255 GLN A CA 1
ATOM 1980 C C . GLN A 1 255 ? 11.288 -13.066 -15.469 1.00 56.28 255 GLN A C 1
ATOM 1982 O O . GLN A 1 255 ? 11.720 -13.122 -14.323 1.00 56.28 255 GLN A O 1
ATOM 1987 N N . PHE A 1 256 ? 10.087 -12.555 -15.755 1.00 63.38 256 PHE A N 1
ATOM 1988 C CA . PHE A 1 256 ? 9.118 -12.226 -14.712 1.00 63.38 256 PHE A CA 1
ATOM 1989 C C . PHE A 1 256 ? 8.472 -13.499 -14.215 1.00 63.38 256 PHE A C 1
ATOM 1991 O O . PHE A 1 256 ? 7.381 -13.871 -14.640 1.00 63.38 256 PHE A O 1
ATOM 1998 N N . ARG A 1 257 ? 9.201 -14.223 -13.376 1.00 64.12 257 ARG A N 1
ATOM 1999 C CA . ARG A 1 257 ? 8.734 -15.501 -12.851 1.00 64.12 257 ARG A CA 1
ATOM 2000 C C . ARG A 1 257 ? 7.667 -15.321 -11.807 1.00 64.12 257 ARG A C 1
ATOM 2002 O O . ARG A 1 257 ? 6.902 -16.260 -11.647 1.00 64.12 257 ARG A O 1
ATOM 2009 N N . THR A 1 258 ? 7.624 -14.180 -11.125 1.00 76.88 258 THR A N 1
ATOM 2010 C CA . THR A 1 258 ? 6.714 -13.946 -10.011 1.00 76.88 258 THR A CA 1
ATOM 2011 C C . THR A 1 258 ? 6.193 -12.511 -10.032 1.00 76.88 258 THR A C 1
ATOM 2013 O O . THR A 1 258 ? 6.967 -11.573 -9.856 1.00 76.88 258 THR A O 1
ATOM 2016 N N . CYS A 1 259 ? 4.877 -12.335 -10.186 1.00 80.44 259 CYS A N 1
ATOM 2017 C CA . CYS A 1 259 ? 4.217 -11.025 -10.099 1.00 80.44 259 CYS A CA 1
ATOM 2018 C C . CYS A 1 259 ? 3.093 -11.029 -9.058 1.00 80.44 259 CYS A C 1
ATOM 2020 O O . CYS A 1 259 ? 2.302 -11.967 -9.026 1.00 80.44 259 CYS A O 1
ATOM 2022 N N . CYS A 1 260 ? 3.029 -10.012 -8.201 1.00 81.44 260 CYS A N 1
ATOM 2023 C CA . CYS A 1 260 ? 2.132 -9.911 -7.047 1.00 81.44 260 CYS A CA 1
ATOM 2024 C C . CYS A 1 260 ? 1.357 -8.592 -6.999 1.00 81.44 260 CYS A C 1
ATOM 2026 O O . CYS A 1 260 ? 1.892 -7.568 -7.488 1.00 81.44 260 CYS A O 1
#

Secondary structure (DSSP, 8-state):
---------SS--SS--S-------------PPPP----SEEEEEE-TT--EEEEEEETTS-EEEEEE--EEEEETTEEEEE-BSS-----S-SEEEEEEEEEPPS--HHHHHHHHHGGGT--SHHHHHHHHHHHHHHHH-EEEEEEE-TTSPBP-HHHHHHHHHHHHHHHT---TTTT------TT-EEEEE-TT---GGG--EEEEETT--EEEEETTEEEEE--TT--S--EEEE--TT-S--EEEE-TTSS--EE-

Sequence (260 aa):
MRRPRIKNSKLLATLVLLFQTVNTGVTPLIAHAEEMEYPQEVTIEYDANNIYSTSGSYNNGQSFNTHTAPIYANYNGKKQPVFCIEPEVDIIDPINPGYEKNPLPDMPDRAKLVSILWKKVGQDPDTQAVAQKIIWQAANGYTIHTMSRPDGSTVDIPSIEAKINKVVQDYQKKPSFDGTTTKLNLGKSTVLTDTNQLNLSEFDKVVENTANIDYHVNGNQLTLSTNEQSKSGVLTLEKSEGKGTPVAYKKAGVQFRTCC